Protein AF-A0A1B1RV85-F1 (afdb_monomer_lite)

pLDDT: mean 89.69, std 11.05, range [41.12, 98.12]

Structure (mmCIF, N/CA/C/O backbone):
data_AF-A0A1B1RV85-F1
#
_entry.id   AF-A0A1B1RV85-F1
#
loop_
_atom_site.group_PDB
_atom_site.id
_atom_site.type_symbol
_atom_site.label_atom_id
_atom_site.label_alt_id
_atom_site.label_comp_id
_atom_site.label_asym_id
_atom_site.label_entity_id
_atom_site.label_seq_id
_atom_site.pdbx_PDB_ins_code
_atom_site.Cartn_x
_atom_site.Cartn_y
_atom_site.Cartn_z
_atom_site.occupancy
_atom_site.B_iso_or_equiv
_atom_site.auth_seq_id
_atom_site.auth_comp_id
_atom_site.auth_asym_id
_atom_site.auth_atom_id
_atom_site.pdbx_PDB_model_num
ATOM 1 N N . SER A 1 1 ? -10.335 -8.556 27.662 1.00 74.06 1 SER A N 1
ATOM 2 C CA . SER A 1 1 ? -10.873 -7.192 27.602 1.00 74.06 1 SER A CA 1
ATOM 3 C C . SER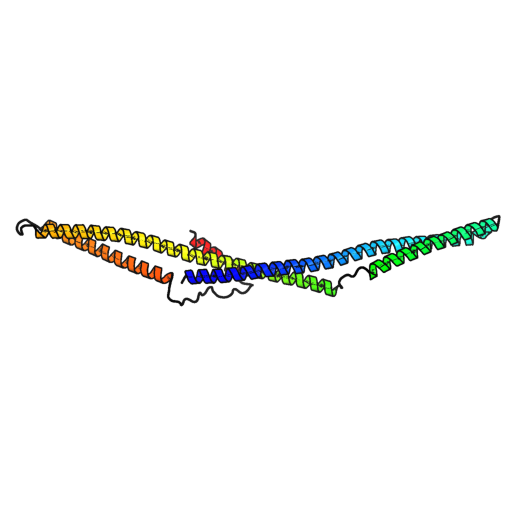 A 1 1 ? -11.110 -6.797 26.161 1.00 74.06 1 SER A C 1
ATOM 5 O O . SER A 1 1 ? -10.261 -7.095 25.323 1.00 74.06 1 SER A O 1
ATOM 7 N N . LEU A 1 2 ? -12.266 -6.187 25.874 1.00 80.31 2 LEU A N 1
ATOM 8 C CA . LEU A 1 2 ? -12.542 -5.567 24.570 1.00 80.31 2 LEU A CA 1
ATOM 9 C C . LEU A 1 2 ? -11.572 -4.413 24.292 1.00 80.31 2 LEU A C 1
ATOM 11 O O . LEU A 1 2 ? -11.093 -4.266 23.174 1.00 80.31 2 LEU A O 1
ATOM 15 N N . GLU A 1 3 ? -11.190 -3.675 25.327 1.00 79.75 3 GLU A N 1
ATOM 16 C CA . GLU A 1 3 ? -10.212 -2.594 25.239 1.00 79.75 3 GLU A CA 1
ATOM 17 C C . GLU A 1 3 ? -8.816 -3.118 24.884 1.00 79.75 3 GLU A C 1
ATOM 19 O O . GLU A 1 3 ? -8.155 -2.608 23.980 1.00 79.75 3 GLU A O 1
ATOM 24 N N . LYS A 1 4 ? -8.418 -4.251 25.477 1.00 84.19 4 LYS A N 1
ATOM 25 C CA . LYS A 1 4 ? -7.203 -4.966 25.060 1.00 84.19 4 LYS A CA 1
ATOM 26 C C . LYS A 1 4 ? -7.266 -5.417 23.595 1.00 84.19 4 LYS A C 1
ATOM 28 O O . LYS A 1 4 ? -6.277 -5.269 22.883 1.00 84.19 4 LYS A O 1
ATOM 33 N N . LYS A 1 5 ? -8.408 -5.936 23.125 1.00 83.94 5 LYS A N 1
ATOM 34 C CA . LYS A 1 5 ? -8.581 -6.311 21.708 1.00 83.94 5 LYS A CA 1
ATOM 35 C C . LYS A 1 5 ? -8.481 -5.101 20.781 1.00 83.94 5 LYS A C 1
ATOM 37 O O . LYS A 1 5 ? -7.898 -5.210 19.705 1.00 83.94 5 LYS A O 1
ATOM 42 N N . TYR A 1 6 ? -9.027 -3.959 21.190 1.00 87.12 6 TYR A N 1
ATOM 43 C CA . TYR A 1 6 ? -8.919 -2.712 20.441 1.00 87.12 6 TYR A CA 1
ATOM 44 C C . TYR A 1 6 ? -7.463 -2.239 20.333 1.00 87.12 6 TYR A C 1
ATOM 46 O O . TYR A 1 6 ? -7.002 -1.948 19.228 1.00 87.12 6 TYR A O 1
ATOM 54 N N . GLU A 1 7 ? -6.704 -2.248 21.432 1.00 89.56 7 GLU A N 1
ATOM 55 C CA . GLU A 1 7 ? -5.281 -1.881 21.405 1.00 89.56 7 GLU A CA 1
ATOM 56 C C . GLU A 1 7 ? -4.430 -2.879 20.597 1.00 89.56 7 GLU A C 1
ATOM 58 O O . GLU A 1 7 ? -3.567 -2.472 19.818 1.00 89.56 7 GLU A O 1
ATOM 63 N N . GLU A 1 8 ? -4.708 -4.184 20.682 1.00 88.50 8 GLU A N 1
ATOM 64 C CA . GLU A 1 8 ? -4.063 -5.195 19.830 1.00 88.50 8 GLU A CA 1
ATOM 65 C C . GLU A 1 8 ? -4.383 -4.989 18.341 1.00 88.50 8 GLU A C 1
ATOM 67 O O . GLU A 1 8 ? -3.490 -5.080 17.491 1.00 88.50 8 GLU A O 1
ATOM 72 N N . ALA A 1 9 ? -5.640 -4.682 18.003 1.00 89.69 9 ALA A N 1
ATOM 73 C CA . ALA A 1 9 ? -6.043 -4.371 16.635 1.00 89.69 9 ALA A CA 1
ATOM 74 C C . ALA A 1 9 ? -5.331 -3.113 16.119 1.00 89.69 9 ALA A C 1
ATOM 76 O O . ALA A 1 9 ? -4.871 -3.088 14.977 1.00 89.69 9 ALA A O 1
ATOM 77 N N . LYS A 1 10 ? -5.193 -2.088 16.965 1.00 92.50 10 LYS A N 1
ATOM 78 C CA . LYS A 1 10 ? -4.515 -0.829 16.638 1.00 92.50 10 LYS A CA 1
ATOM 79 C C . LYS A 1 10 ? -3.023 -1.034 16.390 1.00 92.50 10 LYS A C 1
ATOM 81 O O . LYS A 1 10 ? -2.507 -0.548 15.388 1.00 92.50 10 LYS A O 1
ATOM 86 N N . ALA A 1 11 ? -2.357 -1.843 17.214 1.00 92.75 11 ALA A N 1
ATOM 87 C CA . ALA A 1 11 ? -0.965 -2.224 16.988 1.00 92.75 11 ALA A CA 1
ATOM 88 C C . ALA A 1 11 ? -0.778 -2.968 15.650 1.00 92.75 11 ALA A C 1
ATOM 90 O O . ALA A 1 11 ? 0.152 -2.671 14.896 1.00 92.75 11 ALA A O 1
ATOM 91 N N . LYS A 1 12 ? -1.686 -3.898 15.315 1.00 90.81 12 LYS A N 1
ATOM 92 C CA . LYS A 1 12 ? -1.689 -4.598 14.015 1.00 90.81 12 LYS A CA 1
ATOM 93 C C . LYS A 1 12 ? -1.940 -3.646 12.843 1.00 90.81 12 LYS A C 1
ATOM 95 O O . LYS A 1 12 ? -1.304 -3.790 11.802 1.00 90.81 12 LYS A O 1
ATOM 100 N N . TYR A 1 13 ? -2.825 -2.666 13.008 1.00 94.12 13 TYR A N 1
ATOM 101 C CA . TYR A 1 13 ? -3.067 -1.619 12.015 1.00 94.12 13 TYR A CA 1
ATOM 102 C C . TYR A 1 13 ? -1.826 -0.758 11.770 1.00 94.12 13 TYR A C 1
ATOM 104 O O . TYR A 1 13 ? -1.454 -0.555 10.615 1.00 94.12 13 TYR A O 1
ATOM 112 N N . ASP A 1 14 ? -1.153 -0.300 12.826 1.00 94.75 14 ASP A N 1
ATOM 113 C CA . ASP A 1 14 ? 0.050 0.526 12.691 1.00 94.75 14 ASP A CA 1
ATOM 114 C C . ASP A 1 14 ? 1.182 -0.237 11.987 1.00 94.75 14 ASP A C 1
ATOM 116 O O . ASP A 1 14 ? 1.866 0.319 11.121 1.00 94.75 14 ASP A O 1
ATOM 120 N N . ALA A 1 15 ? 1.338 -1.530 12.294 1.00 94.50 15 ALA A N 1
ATOM 121 C CA . ALA A 1 15 ? 2.270 -2.410 11.593 1.00 94.50 15 ALA A CA 1
ATOM 122 C C . ALA A 1 15 ? 1.904 -2.565 10.105 1.00 94.50 15 ALA A C 1
ATOM 124 O O . ALA A 1 15 ? 2.725 -2.272 9.237 1.00 94.50 15 ALA A O 1
ATOM 125 N N . ALA A 1 16 ? 0.654 -2.929 9.798 1.00 94.31 16 ALA A N 1
ATOM 126 C CA . ALA A 1 16 ? 0.196 -3.123 8.421 1.00 94.31 16 ALA A CA 1
ATOM 127 C C . ALA A 1 16 ? 0.281 -1.835 7.582 1.00 94.31 16 ALA A C 1
ATOM 129 O O . ALA A 1 16 ? 0.590 -1.879 6.391 1.00 94.31 16 ALA A O 1
ATOM 130 N N . LYS A 1 17 ? 0.046 -0.674 8.204 1.00 96.56 17 LYS A N 1
ATOM 131 C CA . LYS A 1 17 ? 0.206 0.635 7.566 1.00 96.56 17 LYS A CA 1
ATOM 132 C C . LYS A 1 17 ? 1.653 0.883 7.159 1.00 96.56 17 LYS A C 1
ATOM 134 O O . LYS A 1 17 ? 1.909 1.287 6.026 1.00 96.56 17 LYS A O 1
ATOM 139 N N . LYS A 1 18 ? 2.593 0.618 8.068 1.00 96.62 18 LYS A N 1
ATOM 140 C CA . LYS A 1 18 ? 4.026 0.765 7.800 1.00 96.62 18 LYS A CA 1
ATOM 141 C C . LYS A 1 18 ? 4.480 -0.162 6.669 1.00 96.62 18 LYS A C 1
ATOM 143 O O . LYS A 1 18 ? 5.192 0.292 5.775 1.00 96.62 18 LYS A O 1
ATOM 148 N N . ASP A 1 19 ? 4.031 -1.415 6.682 1.00 95.69 19 ASP A N 1
ATOM 149 C CA . ASP A 1 19 ? 4.352 -2.392 5.637 1.00 95.69 19 ASP A CA 1
ATOM 150 C C . ASP A 1 19 ? 3.808 -1.960 4.270 1.00 95.69 19 ASP A C 1
ATOM 152 O O . ASP A 1 19 ? 4.509 -2.051 3.260 1.00 95.69 19 ASP A O 1
ATOM 156 N N . TYR A 1 20 ? 2.581 -1.431 4.227 1.00 97.62 20 TYR A N 1
ATOM 157 C CA . TYR A 1 20 ? 1.997 -0.893 2.999 1.00 97.62 20 TYR A CA 1
ATOM 158 C C . TYR A 1 20 ? 2.765 0.324 2.470 1.00 97.62 20 TYR A C 1
ATOM 160 O O . TYR A 1 20 ? 3.075 0.372 1.277 1.00 97.62 20 TYR A O 1
ATOM 168 N N . ASP A 1 21 ? 3.125 1.276 3.333 1.00 97.50 21 ASP A N 1
ATOM 169 C CA . ASP A 1 21 ? 3.906 2.451 2.934 1.00 97.50 21 ASP A CA 1
ATOM 170 C C . ASP A 1 21 ? 5.290 2.054 2.383 1.00 97.50 21 ASP A C 1
ATOM 172 O O . ASP A 1 21 ? 5.749 2.604 1.374 1.00 97.50 21 ASP A O 1
ATOM 176 N N . GLU A 1 22 ? 5.947 1.064 2.996 1.00 97.81 22 GLU A N 1
ATOM 177 C CA . GLU A 1 22 ? 7.229 0.539 2.521 1.00 97.81 22 GLU A CA 1
ATOM 178 C C . GLU A 1 22 ? 7.092 -0.201 1.181 1.00 97.81 22 GLU A C 1
ATOM 180 O O . GLU A 1 22 ? 7.868 0.057 0.254 1.00 97.81 22 GLU A O 1
ATOM 185 N N . ALA A 1 23 ? 6.093 -1.078 1.041 1.00 97.75 23 ALA A N 1
ATOM 186 C CA . ALA A 1 23 ? 5.839 -1.817 -0.195 1.00 97.75 23 ALA A CA 1
ATOM 187 C C . ALA A 1 23 ? 5.503 -0.873 -1.359 1.00 97.75 23 ALA A C 1
ATOM 189 O O . ALA A 1 23 ? 6.051 -1.006 -2.454 1.00 97.75 23 ALA A O 1
ATOM 190 N N . LYS A 1 24 ? 4.685 0.153 -1.103 1.00 97.44 24 LYS A N 1
ATOM 191 C CA . LYS A 1 24 ? 4.356 1.203 -2.073 1.00 97.44 24 LYS A CA 1
ATOM 192 C C . LYS A 1 24 ? 5.595 1.963 -2.543 1.00 97.44 24 LYS A C 1
ATOM 194 O O . LYS A 1 24 ? 5.743 2.236 -3.736 1.00 97.44 24 LYS A O 1
ATOM 199 N N . LYS A 1 25 ? 6.510 2.292 -1.627 1.00 97.62 25 LYS A N 1
ATOM 200 C CA . LYS A 1 25 ? 7.781 2.938 -1.980 1.00 97.62 25 LYS A CA 1
ATOM 201 C C . LYS A 1 25 ? 8.646 2.026 -2.857 1.00 97.62 25 LYS A C 1
ATOM 203 O O . LYS A 1 25 ? 9.124 2.480 -3.896 1.00 97.62 25 LYS A O 1
ATOM 208 N N . LYS A 1 26 ? 8.802 0.750 -2.486 1.00 97.12 26 LYS A N 1
ATOM 209 C CA . LYS A 1 26 ? 9.565 -0.239 -3.270 1.00 97.12 26 LYS A CA 1
ATOM 210 C C . LYS A 1 26 ? 8.988 -0.429 -4.673 1.00 97.12 26 LYS A C 1
ATOM 212 O O . LYS A 1 26 ? 9.744 -0.427 -5.643 1.00 97.12 26 LYS A O 1
ATOM 217 N N . ALA A 1 27 ? 7.664 -0.524 -4.796 1.00 97.62 27 ALA A N 1
ATOM 218 C CA . ALA A 1 27 ? 6.982 -0.639 -6.083 1.00 97.62 27 ALA A CA 1
ATOM 219 C C . ALA A 1 27 ? 7.244 0.578 -6.981 1.00 97.62 27 ALA A C 1
ATOM 221 O O . ALA A 1 27 ? 7.594 0.420 -8.152 1.00 97.62 27 ALA A O 1
ATOM 222 N N . ALA A 1 28 ? 7.153 1.792 -6.428 1.00 97.38 28 ALA A N 1
ATOM 223 C CA . ALA A 1 28 ? 7.437 3.020 -7.166 1.00 97.38 28 ALA A CA 1
ATOM 224 C C . ALA A 1 28 ? 8.903 3.103 -7.630 1.00 97.38 28 ALA A C 1
ATOM 226 O O . ALA A 1 28 ? 9.170 3.478 -8.773 1.00 97.38 28 ALA A O 1
ATOM 227 N N . GLU A 1 29 ? 9.857 2.735 -6.772 1.00 97.44 29 GLU A N 1
ATOM 228 C CA . GLU A 1 29 ? 11.286 2.731 -7.106 1.00 97.44 29 GLU A CA 1
ATOM 229 C C . GLU A 1 29 ? 11.627 1.689 -8.181 1.00 97.44 29 GLU A C 1
ATOM 231 O O . GLU A 1 29 ? 12.330 2.005 -9.145 1.00 97.44 29 GLU A O 1
ATOM 236 N N . ALA A 1 30 ? 11.089 0.471 -8.065 1.00 96.31 30 ALA A N 1
ATOM 237 C CA . ALA A 1 30 ? 11.294 -0.592 -9.046 1.00 96.31 30 ALA A CA 1
ATOM 238 C C . ALA A 1 30 ? 10.690 -0.231 -10.413 1.00 96.31 30 ALA A C 1
ATOM 240 O O . ALA A 1 30 ? 11.354 -0.382 -11.443 1.00 96.31 30 ALA A O 1
ATOM 241 N N . GLN A 1 31 ? 9.470 0.316 -10.422 1.00 96.44 31 GLN A N 1
ATOM 242 C CA . GLN A 1 31 ? 8.806 0.778 -11.641 1.00 96.44 31 GLN A CA 1
ATOM 243 C C . GLN A 1 31 ? 9.591 1.909 -12.313 1.00 96.44 31 GLN A C 1
ATOM 245 O O . GLN A 1 31 ? 9.839 1.856 -13.517 1.00 96.44 31 GLN A O 1
ATOM 250 N N . LYS A 1 32 ? 10.048 2.899 -11.535 1.00 96.38 32 LYS A N 1
ATOM 251 C CA . LYS A 1 32 ? 10.864 4.003 -12.051 1.00 96.38 32 LYS A CA 1
ATOM 252 C C . LYS A 1 32 ? 12.153 3.496 -12.699 1.00 96.38 32 LYS A C 1
ATOM 254 O O . LYS A 1 32 ? 12.506 3.956 -13.782 1.00 96.38 32 LYS A O 1
ATOM 259 N N . LYS A 1 33 ? 12.838 2.530 -12.075 1.00 93.56 33 LYS A N 1
ATOM 260 C CA . LYS A 1 33 ? 14.055 1.934 -12.646 1.00 93.56 33 LYS A CA 1
ATOM 261 C C . LYS A 1 33 ? 13.773 1.256 -13.989 1.00 93.56 33 LYS A C 1
ATOM 263 O O . LYS A 1 33 ? 14.515 1.475 -14.941 1.00 93.56 33 LYS A O 1
ATOM 268 N N . TYR A 1 34 ? 12.701 0.467 -14.075 1.00 94.50 34 TYR A N 1
ATOM 269 C CA . TYR A 1 34 ? 12.299 -0.184 -15.323 1.00 94.50 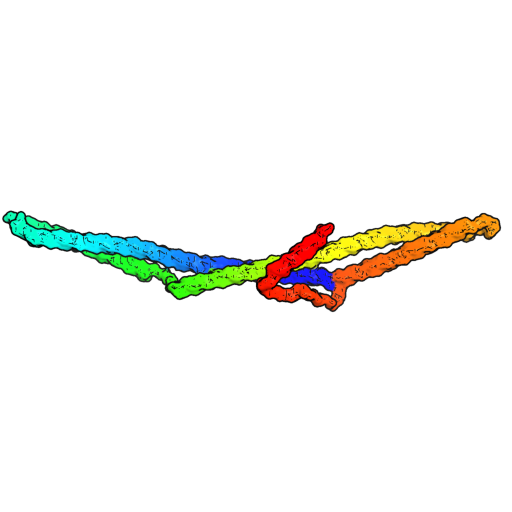34 TYR A CA 1
ATOM 270 C C . TYR A 1 34 ? 11.978 0.835 -16.433 1.00 94.50 34 TYR A C 1
ATOM 272 O O . TYR A 1 34 ? 12.455 0.690 -17.558 1.00 94.50 34 TYR A O 1
ATOM 280 N N . GLU A 1 35 ? 11.240 1.903 -16.119 1.00 94.75 35 GLU A N 1
ATOM 281 C CA . GLU A 1 35 ? 10.905 2.966 -17.079 1.00 94.75 35 GLU A CA 1
ATOM 282 C C . GLU A 1 35 ? 12.139 3.739 -17.564 1.00 94.75 35 GLU A C 1
ATOM 284 O O . GLU A 1 35 ? 12.252 4.056 -18.751 1.00 94.75 35 GLU A O 1
ATOM 289 N N . GLU A 1 36 ? 13.091 4.029 -16.674 1.00 93.50 36 GLU A N 1
ATOM 290 C CA . GLU A 1 36 ? 14.362 4.665 -17.037 1.00 93.50 36 GLU A CA 1
ATOM 291 C C . GLU A 1 36 ? 15.202 3.777 -17.967 1.00 93.50 36 GLU A C 1
ATOM 293 O O . GLU A 1 36 ? 15.744 4.262 -18.967 1.00 93.50 36 GLU A O 1
ATOM 298 N N . ASP A 1 37 ? 15.282 2.481 -17.663 1.00 91.75 37 ASP A N 1
ATOM 299 C CA . ASP A 1 37 ? 15.997 1.474 -18.450 1.00 91.75 37 ASP A CA 1
ATOM 300 C C . ASP A 1 37 ? 15.356 1.297 -19.847 1.00 91.75 37 ASP A C 1
ATOM 302 O O . ASP A 1 37 ? 16.056 1.277 -20.871 1.00 91.75 37 ASP A O 1
ATOM 306 N N . GLN A 1 38 ? 14.020 1.292 -19.924 1.00 92.38 38 GLN A N 1
ATOM 307 C CA . GLN A 1 38 ? 13.275 1.283 -21.186 1.00 92.38 38 GLN A CA 1
ATOM 308 C C . GLN A 1 38 ? 13.521 2.562 -22.002 1.00 92.38 38 GLN A C 1
ATOM 310 O O . GLN A 1 38 ? 13.853 2.490 -23.188 1.00 92.38 38 GLN A O 1
ATOM 315 N N . LYS A 1 39 ? 13.424 3.739 -21.375 1.00 93.00 39 LYS A N 1
ATOM 316 C CA . LYS A 1 39 ? 13.591 5.032 -22.055 1.00 93.00 39 LYS A CA 1
ATOM 317 C C . LYS A 1 39 ? 14.982 5.190 -22.673 1.00 93.00 39 LYS A C 1
ATOM 319 O O . LYS A 1 39 ? 15.094 5.668 -23.802 1.00 93.00 39 LYS A O 1
ATOM 324 N N . LYS A 1 40 ? 16.041 4.761 -21.976 1.00 89.50 40 LYS A N 1
ATOM 325 C CA . LYS A 1 40 ? 17.412 4.750 -22.528 1.00 89.50 40 LYS A CA 1
ATOM 326 C C . LYS A 1 40 ? 17.508 3.872 -23.776 1.00 89.50 40 LYS A C 1
ATOM 328 O O . LYS A 1 40 ? 18.139 4.264 -24.759 1.00 89.50 40 LYS A O 1
ATOM 333 N N . THR A 1 41 ? 16.858 2.710 -23.742 1.00 89.81 41 THR A N 1
ATOM 334 C CA . THR A 1 41 ? 16.820 1.761 -24.862 1.00 89.81 41 THR A CA 1
ATOM 335 C C . THR A 1 41 ? 16.112 2.360 -26.079 1.00 89.81 41 THR A C 1
ATOM 337 O O . THR A 1 41 ? 16.643 2.319 -27.191 1.00 89.81 41 THR A O 1
ATOM 340 N N . GLU A 1 42 ? 14.955 2.993 -25.872 1.00 91.94 42 GLU A N 1
ATOM 341 C CA . GLU A 1 42 ? 14.191 3.668 -26.928 1.00 91.94 42 GLU A CA 1
ATOM 342 C C . GLU A 1 42 ? 14.949 4.862 -27.527 1.00 91.94 42 GLU A C 1
ATOM 344 O O . GLU A 1 42 ? 14.992 5.030 -28.750 1.00 91.94 42 GLU A O 1
ATOM 349 N N . GLU A 1 43 ? 15.598 5.676 -26.689 1.00 92.56 43 GLU A N 1
ATOM 350 C CA . GLU A 1 43 ? 16.378 6.829 -27.141 1.00 92.56 43 GLU A CA 1
ATOM 351 C C . GLU A 1 43 ? 17.587 6.404 -27.987 1.00 92.56 43 GLU A C 1
ATOM 353 O O . GLU A 1 43 ? 17.832 6.992 -29.048 1.00 92.56 43 GLU A O 1
ATOM 358 N N . LYS A 1 44 ? 18.310 5.354 -27.566 1.00 92.81 44 LYS A N 1
ATOM 359 C CA . LYS A 1 44 ? 19.410 4.780 -28.354 1.00 92.81 44 LYS A CA 1
ATOM 360 C C . LYS A 1 44 ? 18.909 4.285 -29.705 1.00 92.81 44 LYS A C 1
ATOM 362 O O . LYS A 1 44 ? 19.474 4.657 -30.731 1.00 92.81 44 LYS A O 1
ATOM 367 N N . ALA A 1 45 ? 17.829 3.504 -29.720 1.00 91.75 45 ALA A N 1
ATOM 368 C CA . ALA A 1 45 ? 17.261 2.960 -30.951 1.00 91.75 45 ALA A CA 1
ATOM 369 C C . ALA A 1 45 ? 16.837 4.067 -31.933 1.00 91.75 45 ALA A C 1
ATOM 371 O O . ALA A 1 45 ? 17.088 3.960 -33.136 1.00 91.75 45 ALA A O 1
ATOM 372 N N . LYS A 1 46 ? 16.246 5.161 -31.433 1.00 94.69 46 LYS A N 1
ATOM 373 C CA . LYS A 1 46 ? 15.882 6.319 -32.260 1.00 94.69 46 LYS A CA 1
ATOM 374 C C . LYS A 1 46 ? 17.114 6.998 -32.868 1.00 94.69 46 LYS A C 1
ATOM 376 O O . LYS A 1 46 ? 17.140 7.218 -34.078 1.00 94.69 46 LYS A O 1
ATOM 381 N N . LYS A 1 47 ? 18.139 7.280 -32.055 1.00 94.44 47 LYS A N 1
ATOM 382 C CA . LYS A 1 47 ? 19.399 7.895 -32.513 1.00 94.44 47 LYS A CA 1
ATOM 383 C C . LYS A 1 47 ? 20.134 7.012 -33.524 1.00 94.44 47 LYS A C 1
ATOM 385 O O . LYS A 1 47 ? 20.615 7.517 -34.534 1.00 94.44 47 LYS A O 1
ATOM 390 N N . GLU A 1 48 ? 20.181 5.699 -33.294 1.00 94.19 48 GLU A N 1
ATOM 391 C CA . GLU A 1 48 ? 20.770 4.751 -34.246 1.00 94.19 48 GLU A CA 1
ATOM 392 C C . GLU A 1 48 ? 20.006 4.722 -35.567 1.00 94.19 48 GLU A C 1
ATOM 394 O O . GLU A 1 48 ? 20.630 4.729 -36.622 1.00 94.19 48 GLU A O 1
ATOM 399 N N . LYS A 1 49 ? 18.670 4.740 -35.535 1.00 94.94 49 LYS A N 1
ATOM 400 C CA . LYS A 1 49 ? 17.851 4.767 -36.752 1.00 94.94 49 LYS A CA 1
ATOM 401 C C . LYS A 1 49 ? 18.084 6.035 -37.578 1.00 94.94 49 LYS A C 1
ATOM 403 O O . LYS A 1 49 ? 18.181 5.956 -38.800 1.00 94.94 49 LYS A O 1
ATOM 408 N N . GLU A 1 50 ? 18.171 7.192 -36.924 1.00 95.56 50 GLU A N 1
ATOM 409 C CA . GLU A 1 50 ? 18.457 8.470 -37.589 1.00 95.56 50 GLU A CA 1
ATOM 410 C C . GLU A 1 50 ? 19.866 8.482 -38.202 1.00 95.56 50 GLU A C 1
ATOM 412 O O . GLU A 1 50 ? 20.020 8.826 -39.374 1.00 95.56 50 GLU A O 1
ATOM 417 N N . ALA A 1 51 ? 20.881 8.031 -37.461 1.00 95.69 51 ALA A N 1
ATOM 418 C CA . ALA A 1 51 ? 22.255 7.974 -37.956 1.00 95.69 51 ALA A CA 1
ATOM 419 C C . ALA A 1 51 ? 22.470 6.896 -39.036 1.00 95.69 51 ALA A C 1
ATOM 421 O O . ALA A 1 51 ? 23.227 7.123 -39.976 1.00 95.69 51 ALA A O 1
ATOM 422 N N . ALA A 1 52 ? 21.779 5.753 -38.959 1.00 96.56 52 ALA A N 1
ATOM 423 C CA . ALA A 1 52 ? 21.797 4.738 -40.014 1.00 96.56 52 ALA A CA 1
ATOM 424 C C . ALA A 1 52 ? 21.253 5.300 -41.334 1.00 96.56 52 ALA A C 1
ATOM 426 O O . ALA A 1 52 ? 21.852 5.087 -42.384 1.00 96.56 52 ALA A O 1
ATOM 427 N N . LYS A 1 53 ? 20.184 6.104 -41.274 1.00 97.19 53 LYS A N 1
ATOM 428 C CA . LYS A 1 53 ? 19.653 6.792 -42.454 1.00 97.19 53 LYS A CA 1
ATOM 429 C C . LYS A 1 53 ? 20.670 7.771 -43.062 1.00 97.19 53 LYS A C 1
ATOM 431 O O . LYS A 1 53 ? 20.805 7.810 -44.278 1.00 97.19 53 LYS A O 1
ATOM 436 N N . GLU A 1 54 ? 21.413 8.520 -42.240 1.00 96.88 54 GLU A N 1
ATOM 437 C CA . GLU A 1 54 ? 22.490 9.410 -42.721 1.00 96.88 54 GLU A CA 1
ATOM 438 C C . GLU A 1 54 ? 23.604 8.619 -43.434 1.00 96.88 54 GLU A C 1
ATOM 440 O O . GLU A 1 54 ? 24.110 9.056 -44.469 1.00 96.88 54 GLU A O 1
ATOM 445 N N . VAL A 1 55 ? 23.955 7.432 -42.920 1.00 97.81 55 VAL A N 1
ATOM 446 C CA . VAL A 1 55 ? 24.917 6.520 -43.564 1.00 97.81 55 VAL A CA 1
ATOM 447 C C . VAL A 1 55 ? 24.385 6.004 -44.902 1.00 97.81 55 VAL A C 1
ATOM 449 O O . VAL A 1 55 ? 25.125 6.020 -45.888 1.00 97.81 55 VAL A O 1
ATOM 452 N N . ASP A 1 56 ? 23.122 5.581 -44.959 1.00 97.81 56 ASP A N 1
ATOM 453 C CA . ASP A 1 56 ? 22.491 5.079 -46.184 1.00 97.81 56 ASP A CA 1
ATOM 454 C C . ASP A 1 56 ? 22.417 6.168 -47.267 1.00 97.81 56 ASP A C 1
ATOM 456 O O . ASP A 1 56 ? 22.806 5.933 -48.416 1.00 97.81 56 ASP A O 1
ATOM 460 N N . ASP A 1 57 ? 21.997 7.382 -46.896 1.00 97.75 57 ASP A N 1
ATOM 461 C CA . ASP A 1 57 ? 21.912 8.531 -47.803 1.00 97.75 57 ASP A CA 1
ATOM 462 C C . ASP A 1 57 ? 23.304 8.928 -48.341 1.00 97.75 57 ASP A C 1
ATOM 464 O O . ASP A 1 57 ? 23.467 9.152 -49.547 1.00 97.75 57 ASP A O 1
ATOM 468 N N . ALA A 1 58 ? 24.333 8.955 -47.482 1.00 97.69 58 ALA A N 1
ATOM 469 C CA . ALA A 1 58 ? 25.712 9.241 -47.888 1.00 97.69 58 ALA A CA 1
ATOM 470 C C . ALA A 1 58 ? 26.304 8.129 -48.775 1.00 97.69 58 ALA A C 1
ATOM 472 O O . ALA A 1 58 ? 26.989 8.410 -49.760 1.00 97.69 58 ALA A O 1
ATOM 473 N N . SER A 1 59 ? 25.999 6.864 -48.477 1.00 97.94 59 SER A N 1
ATOM 474 C CA . SER A 1 59 ? 26.415 5.713 -49.288 1.00 97.94 59 SER A CA 1
ATOM 475 C C . SER A 1 59 ? 25.813 5.781 -50.693 1.00 97.94 59 SER A C 1
ATOM 477 O O . SER A 1 59 ? 26.517 5.617 -51.696 1.00 97.94 59 SER A O 1
ATOM 479 N N . LEU A 1 60 ? 24.526 6.129 -50.791 1.00 97.88 60 LEU A N 1
ATOM 480 C CA . LEU A 1 60 ? 23.854 6.342 -52.069 1.00 97.88 60 LEU A CA 1
ATOM 481 C C . LEU A 1 60 ? 24.475 7.508 -52.860 1.00 97.88 60 LEU A C 1
ATOM 483 O O . LEU A 1 60 ? 24.591 7.425 -54.086 1.00 97.88 60 LEU A O 1
ATOM 487 N N . ALA A 1 61 ? 24.886 8.588 -52.191 1.00 97.56 61 ALA A N 1
ATOM 488 C CA . ALA A 1 61 ? 25.556 9.720 -52.833 1.00 97.56 61 ALA A CA 1
ATOM 489 C C . ALA A 1 61 ? 26.925 9.332 -53.421 1.00 97.56 61 ALA A C 1
ATOM 491 O O . ALA A 1 61 ? 27.208 9.665 -54.576 1.00 97.56 61 ALA A O 1
ATOM 492 N N . VAL A 1 62 ? 27.723 8.546 -52.688 1.00 97.88 62 VAL A N 1
ATOM 493 C CA . VAL A 1 62 ? 28.995 7.979 -53.178 1.00 97.88 62 VAL A CA 1
ATOM 494 C C . VAL A 1 62 ? 28.769 7.095 -54.405 1.00 97.88 62 VAL A C 1
ATOM 496 O O . VAL A 1 62 ? 29.454 7.247 -55.419 1.00 97.88 62 VAL A O 1
ATOM 499 N N . GLN A 1 63 ? 27.769 6.208 -54.366 1.00 97.38 63 GLN A N 1
ATOM 500 C CA . GLN A 1 63 ? 27.428 5.355 -55.510 1.00 97.38 63 GLN A CA 1
ATOM 501 C C . GLN A 1 63 ? 27.041 6.182 -56.742 1.00 97.38 63 GLN A C 1
ATOM 503 O O . GLN A 1 63 ? 27.522 5.912 -57.845 1.00 97.38 63 GLN A O 1
ATOM 508 N N . LYS A 1 64 ? 26.217 7.223 -56.567 1.00 97.50 64 LYS A N 1
ATOM 509 C CA . LYS A 1 64 ? 25.840 8.142 -57.653 1.00 97.50 64 LYS A CA 1
ATOM 510 C C . LYS A 1 64 ? 27.055 8.872 -58.230 1.00 97.50 64 LYS A C 1
ATOM 512 O O . LYS A 1 64 ? 27.173 8.942 -59.452 1.00 97.50 64 LYS A O 1
ATOM 517 N N . ALA A 1 65 ? 27.973 9.349 -57.387 1.00 96.94 65 ALA A N 1
ATOM 518 C CA . ALA A 1 65 ? 29.210 9.993 -57.833 1.00 96.94 65 ALA A CA 1
ATOM 519 C C . ALA A 1 65 ? 30.096 9.033 -58.651 1.00 96.94 65 ALA A C 1
ATOM 521 O O . ALA A 1 65 ? 30.585 9.403 -59.718 1.00 96.94 65 ALA A O 1
ATOM 522 N N . HIS A 1 66 ? 30.220 7.768 -58.233 1.00 96.75 66 HIS A N 1
ATOM 523 C CA . HIS A 1 66 ? 30.922 6.746 -59.018 1.00 96.75 66 HIS A CA 1
ATOM 524 C C . HIS A 1 66 ? 30.246 6.435 -60.359 1.00 96.75 66 HIS A C 1
ATOM 526 O O . HIS A 1 66 ? 30.934 6.210 -61.357 1.00 96.75 66 HIS A O 1
ATOM 532 N N . VAL A 1 67 ? 28.911 6.425 -60.415 1.00 97.06 67 VAL A N 1
ATOM 533 C CA . VAL A 1 67 ? 28.173 6.254 -61.677 1.00 97.06 67 VAL A CA 1
ATOM 534 C C . VAL A 1 67 ? 28.413 7.440 -62.617 1.00 97.06 67 VAL A C 1
ATOM 536 O O . VAL A 1 67 ? 28.628 7.232 -63.810 1.00 97.06 67 VAL A O 1
ATOM 539 N N . GLU A 1 68 ? 28.405 8.674 -62.108 1.00 94.81 68 GLU A N 1
ATOM 540 C CA . GLU A 1 68 ? 28.732 9.872 -62.895 1.00 94.81 68 GLU A CA 1
ATOM 541 C C . GLU A 1 68 ? 30.168 9.832 -63.424 1.00 94.81 68 GLU A C 1
ATOM 543 O O . GLU A 1 68 ? 30.383 10.065 -64.614 1.00 94.81 68 GLU A O 1
ATOM 548 N N . TYR A 1 69 ? 31.133 9.453 -62.585 1.00 96.25 69 TYR A N 1
ATOM 549 C CA . TYR A 1 69 ? 32.524 9.271 -62.994 1.00 96.25 69 TYR A CA 1
ATOM 550 C C . TYR A 1 69 ? 32.664 8.274 -64.149 1.00 96.25 69 TYR A C 1
ATOM 552 O O . TYR A 1 69 ? 33.290 8.589 -65.161 1.00 96.25 69 TYR A O 1
ATOM 560 N N . ARG A 1 70 ? 32.017 7.100 -64.056 1.00 95.50 70 ARG A N 1
ATOM 561 C CA . ARG A 1 70 ? 32.021 6.106 -65.147 1.00 95.50 70 ARG A CA 1
ATOM 562 C C . ARG A 1 70 ? 31.427 6.667 -66.437 1.00 95.50 70 ARG A C 1
ATOM 564 O O . ARG A 1 70 ? 32.013 6.491 -67.496 1.00 95.50 70 ARG A O 1
ATOM 571 N N . LYS A 1 71 ? 30.327 7.424 -66.363 1.00 94.12 71 LYS A N 1
ATOM 572 C CA . LYS A 1 71 ? 29.752 8.090 -67.547 1.00 94.12 71 LYS A CA 1
ATOM 573 C C . LYS A 1 71 ? 30.733 9.075 -68.191 1.00 94.12 71 LYS A C 1
ATOM 575 O O . LYS A 1 71 ? 30.803 9.159 -69.418 1.00 94.12 71 LYS A O 1
ATOM 580 N N . VAL A 1 72 ? 31.492 9.832 -67.395 1.00 92.81 72 VAL A N 1
ATOM 581 C CA . VAL A 1 72 ? 32.539 10.733 -67.911 1.00 92.81 72 VAL A CA 1
ATOM 582 C C . VAL A 1 72 ? 33.684 9.934 -68.544 1.00 92.81 72 VAL A C 1
ATOM 584 O O . VAL A 1 72 ? 34.163 10.304 -69.616 1.00 92.81 72 VAL A O 1
ATOM 587 N N . LEU A 1 73 ? 34.081 8.817 -67.933 1.00 91.69 73 LEU A N 1
ATOM 588 C CA . LEU A 1 73 ? 35.102 7.910 -68.462 1.00 91.69 73 LEU A CA 1
ATOM 589 C C . LEU A 1 73 ? 34.699 7.342 -69.836 1.00 91.69 73 LEU A C 1
ATOM 591 O O . LEU A 1 73 ? 35.456 7.465 -70.801 1.00 91.69 73 LEU A O 1
ATOM 595 N N . ASP A 1 74 ? 33.481 6.809 -69.943 1.00 92.44 74 ASP A N 1
ATOM 596 C CA . ASP A 1 74 ? 32.955 6.162 -71.153 1.00 92.44 74 ASP A CA 1
ATOM 597 C C . ASP A 1 74 ? 32.677 7.162 -72.289 1.00 92.44 74 ASP A C 1
ATOM 599 O O . ASP A 1 74 ? 32.741 6.825 -73.471 1.00 92.44 74 ASP A O 1
ATOM 603 N N . SER A 1 75 ? 32.420 8.431 -71.955 1.00 89.56 75 SER A N 1
ATOM 604 C CA . SER A 1 75 ? 32.143 9.492 -72.933 1.00 89.56 75 SER A CA 1
ATOM 605 C C . SER A 1 75 ? 33.395 10.145 -73.526 1.00 89.56 75 SER A C 1
ATOM 607 O O . SER A 1 75 ? 33.268 11.168 -74.195 1.00 89.56 75 SER A O 1
ATOM 609 N N . ARG A 1 76 ? 34.595 9.559 -73.372 1.00 86.75 76 ARG A N 1
ATOM 610 C CA . ARG A 1 76 ? 35.866 10.112 -73.894 1.00 86.75 76 ARG A CA 1
ATOM 611 C C . ARG A 1 76 ? 35.780 10.578 -75.351 1.00 86.75 76 ARG A C 1
ATOM 613 O O . ARG A 1 76 ? 36.209 11.681 -75.672 1.00 86.75 76 ARG A O 1
ATOM 620 N N . ASN A 1 77 ? 35.170 9.769 -76.217 1.00 85.50 77 ASN A N 1
ATOM 621 C CA . ASN A 1 77 ? 35.039 10.063 -77.650 1.00 85.50 77 ASN A CA 1
ATOM 622 C C . ASN A 1 77 ? 34.053 11.209 -77.961 1.00 85.50 77 ASN A C 1
ATOM 624 O O . ASN A 1 77 ? 34.002 11.678 -79.092 1.00 85.50 77 ASN A O 1
ATOM 628 N N . SER A 1 78 ? 33.279 11.666 -76.972 1.00 84.94 78 SER A N 1
ATOM 629 C CA . SER A 1 78 ? 32.334 12.787 -77.097 1.00 84.94 78 SER A CA 1
ATOM 630 C C . SER A 1 78 ? 32.997 14.155 -76.882 1.00 84.94 78 SER A C 1
ATOM 632 O O . SER A 1 78 ? 32.353 15.185 -77.076 1.00 84.94 78 SER A O 1
ATOM 634 N N . TYR A 1 79 ? 34.271 14.193 -76.476 1.00 84.75 79 TYR A N 1
ATOM 635 C CA . TYR A 1 79 ? 35.016 15.428 -76.232 1.00 84.75 79 TYR A CA 1
ATOM 636 C C . TYR A 1 79 ? 35.930 15.757 -77.409 1.00 84.75 79 TYR A C 1
ATOM 638 O O . TYR A 1 79 ? 36.763 14.952 -77.814 1.00 84.75 79 TYR A O 1
ATOM 646 N N . ARG A 1 80 ? 35.810 16.983 -77.931 1.00 82.62 80 ARG A N 1
ATOM 647 C CA . ARG A 1 80 ? 36.647 17.479 -79.036 1.00 82.62 80 ARG A CA 1
ATOM 648 C C . ARG A 1 80 ? 38.082 17.796 -78.600 1.00 82.62 80 ARG A C 1
ATOM 650 O O . ARG A 1 80 ? 38.989 17.737 -79.422 1.00 82.62 80 ARG A O 1
ATOM 657 N N . ASN A 1 81 ? 38.279 18.140 -77.326 1.00 87.56 81 ASN A N 1
ATOM 658 C CA . ASN A 1 81 ? 39.572 18.499 -76.752 1.00 87.56 81 ASN A CA 1
ATOM 659 C C . ASN A 1 81 ? 39.884 17.596 -75.540 1.00 87.56 81 ASN A C 1
ATOM 661 O O . ASN A 1 81 ? 39.097 17.578 -74.588 1.00 87.56 81 ASN A O 1
ATOM 665 N N . PRO A 1 82 ? 41.022 16.877 -75.524 1.00 86.00 82 PRO A N 1
ATOM 666 C CA . PRO A 1 82 ? 41.413 16.017 -74.402 1.00 86.00 82 PRO A CA 1
ATOM 667 C C . PRO A 1 82 ? 41.490 16.743 -73.051 1.00 86.00 82 PRO A C 1
ATOM 669 O O . PRO A 1 82 ? 41.202 16.151 -72.013 1.00 86.00 82 PRO A O 1
ATOM 672 N N . SER A 1 83 ? 41.838 18.035 -73.055 1.00 88.88 83 SER A N 1
ATOM 673 C CA . SER A 1 83 ? 41.920 18.839 -71.828 1.00 88.88 83 SER A CA 1
ATOM 674 C C . SER A 1 83 ? 40.559 19.016 -71.140 1.00 88.88 83 SER A C 1
ATOM 676 O O . SER A 1 83 ? 40.486 18.990 -69.913 1.00 88.88 83 SER A O 1
ATOM 678 N N . ASP A 1 84 ? 39.473 19.139 -71.908 1.00 89.00 84 ASP A N 1
ATOM 679 C CA . ASP A 1 84 ? 38.128 19.339 -71.354 1.00 89.00 84 ASP A CA 1
ATOM 680 C C . ASP A 1 84 ? 37.566 18.047 -70.743 1.00 89.00 84 ASP A C 1
ATOM 682 O O . ASP A 1 84 ? 36.888 18.086 -69.715 1.00 89.00 84 ASP A O 1
ATOM 686 N N . HIS A 1 85 ? 37.898 16.893 -71.336 1.00 90.50 85 HIS A N 1
ATOM 687 C CA . HIS A 1 85 ? 37.596 15.577 -70.763 1.00 90.50 85 HIS A CA 1
ATOM 688 C C . HIS A 1 85 ? 38.316 15.376 -69.426 1.00 90.50 85 HIS A C 1
ATOM 690 O O . HIS A 1 85 ? 37.679 15.031 -68.432 1.00 90.50 85 HIS A O 1
ATOM 696 N N . ALA A 1 86 ? 39.619 15.676 -69.382 1.00 91.81 86 ALA A N 1
ATOM 697 C CA . ALA A 1 86 ? 40.428 15.552 -68.172 1.00 91.81 86 ALA A CA 1
ATOM 698 C C . ALA A 1 86 ? 39.913 16.433 -67.018 1.00 91.81 86 ALA A C 1
ATOM 700 O O . ALA A 1 86 ? 39.871 15.980 -65.876 1.00 91.81 86 ALA A O 1
ATOM 701 N N . LYS A 1 87 ? 39.460 17.665 -67.305 1.00 93.88 87 LYS A N 1
ATOM 702 C CA . LYS A 1 87 ? 38.857 18.554 -66.294 1.00 93.88 87 LYS A CA 1
ATOM 703 C C . LYS A 1 87 ? 37.584 17.966 -65.687 1.00 93.88 87 LYS A C 1
ATOM 705 O O . LYS A 1 87 ? 37.465 17.922 -64.467 1.00 93.88 87 LYS A O 1
ATOM 710 N N . LYS A 1 88 ? 36.661 17.463 -66.513 1.00 93.19 88 LYS A N 1
ATOM 711 C CA . LYS A 1 88 ? 35.423 16.841 -66.013 1.00 93.19 88 LYS A CA 1
ATOM 712 C C . LYS A 1 88 ? 35.673 15.555 -65.234 1.00 93.19 88 LYS A C 1
ATOM 714 O O . LYS A 1 88 ? 34.945 15.267 -64.289 1.00 93.19 88 LYS A O 1
ATOM 719 N N . LEU A 1 89 ? 36.689 14.784 -65.622 1.00 92.94 89 LEU A N 1
ATOM 720 C CA . LEU A 1 89 ? 37.089 13.592 -64.880 1.00 92.94 89 LEU A CA 1
ATOM 721 C C . LEU A 1 89 ? 37.601 13.975 -63.482 1.00 92.94 89 LEU A C 1
ATOM 723 O O . LEU A 1 89 ? 37.151 13.402 -62.495 1.00 92.94 89 LEU A O 1
ATOM 727 N N . ALA A 1 90 ? 38.442 15.012 -63.392 1.00 94.44 90 ALA A N 1
ATOM 728 C CA . ALA A 1 90 ? 38.937 15.539 -62.121 1.00 94.44 90 ALA A CA 1
ATOM 729 C C . ALA A 1 90 ? 37.820 16.122 -61.230 1.00 94.44 90 ALA A C 1
ATOM 731 O O . ALA A 1 90 ? 37.845 15.943 -60.014 1.00 94.44 90 ALA A O 1
ATOM 732 N N . GLU A 1 91 ? 36.818 16.791 -61.809 1.00 95.00 91 GLU A N 1
ATOM 733 C CA . GLU A 1 91 ? 35.631 17.257 -61.074 1.00 95.00 91 GLU A CA 1
ATOM 734 C C . GLU A 1 91 ? 34.808 16.089 -60.506 1.00 95.00 91 GLU A C 1
ATOM 736 O O . GLU A 1 91 ? 34.384 16.135 -59.349 1.00 95.00 91 GLU A O 1
ATOM 741 N N . ALA A 1 92 ? 34.614 15.023 -61.290 1.00 94.31 92 ALA A N 1
ATOM 742 C CA . ALA A 1 92 ? 33.921 13.819 -60.839 1.00 94.31 92 ALA A CA 1
ATOM 743 C C . ALA A 1 92 ? 34.703 13.079 -59.734 1.00 94.31 92 ALA A C 1
ATOM 745 O O . ALA A 1 92 ? 34.099 12.658 -58.747 1.00 94.31 92 ALA A O 1
ATOM 746 N N . ASP A 1 93 ? 36.033 12.988 -59.840 1.00 95.00 93 ASP A N 1
ATOM 747 C CA . ASP A 1 93 ? 36.906 12.437 -58.787 1.00 95.00 93 ASP A CA 1
ATOM 748 C C . ASP A 1 93 ? 36.859 13.268 -57.496 1.00 95.00 93 ASP A C 1
ATOM 750 O O . ASP A 1 93 ? 36.775 12.725 -56.388 1.00 95.00 93 ASP A O 1
ATOM 754 N N . LYS A 1 94 ? 36.857 14.602 -57.618 1.00 96.88 94 LYS A N 1
ATOM 755 C CA . LYS A 1 94 ? 36.694 15.511 -56.476 1.00 96.88 94 LYS A CA 1
ATOM 756 C C . LYS A 1 94 ? 35.357 15.271 -55.778 1.00 96.88 94 LYS A C 1
ATOM 758 O O . LYS A 1 94 ? 35.329 15.152 -54.555 1.00 96.88 94 LYS A O 1
ATOM 763 N N . LYS A 1 95 ? 34.272 15.113 -56.543 1.00 95.94 95 LYS A N 1
ATOM 764 C CA . LYS A 1 95 ? 32.941 14.796 -56.009 1.00 95.94 95 LYS A CA 1
ATOM 765 C C . LYS A 1 95 ? 32.911 13.434 -55.306 1.00 95.94 95 LYS A C 1
ATOM 767 O O . LYS A 1 95 ? 32.350 13.336 -54.220 1.00 95.94 95 LYS A O 1
ATOM 772 N N . ILE A 1 96 ? 33.558 12.404 -55.860 1.00 96.75 96 ILE A N 1
ATOM 773 C CA . ILE A 1 96 ? 33.713 11.105 -55.178 1.00 96.75 96 ILE A CA 1
ATOM 774 C C . ILE A 1 96 ? 34.429 11.287 -53.837 1.00 96.75 96 ILE A C 1
ATOM 776 O O . ILE A 1 96 ? 33.973 10.759 -52.824 1.00 96.75 96 ILE A O 1
ATOM 780 N N . THR A 1 97 ? 35.523 12.049 -53.811 1.00 97.25 97 THR A N 1
ATOM 781 C CA . THR A 1 97 ? 36.312 12.287 -52.591 1.00 97.25 97 THR A CA 1
ATOM 782 C C . THR A 1 97 ? 35.496 13.023 -51.524 1.00 97.25 97 THR A C 1
ATOM 784 O O . THR A 1 97 ? 35.500 12.640 -50.350 1.00 97.25 97 THR A O 1
ATOM 787 N N . GLU A 1 98 ? 34.751 14.054 -51.929 1.00 97.06 98 GLU A N 1
ATOM 788 C CA . GLU A 1 98 ? 33.862 14.820 -51.051 1.00 97.06 98 GLU A CA 1
ATOM 789 C C . GLU A 1 98 ? 32.746 13.946 -50.459 1.00 97.06 98 GLU A C 1
ATOM 791 O O . GLU A 1 98 ? 32.558 13.935 -49.241 1.00 97.06 98 GLU A O 1
ATOM 796 N N . GLU A 1 99 ? 32.038 13.170 -51.286 1.00 97.56 99 GLU A N 1
ATOM 797 C CA . GLU A 1 99 ? 30.963 12.283 -50.816 1.00 97.56 99 GLU A CA 1
ATOM 798 C C . GLU A 1 99 ? 31.503 11.122 -49.964 1.00 97.56 99 GLU A C 1
ATOM 800 O O . GLU A 1 99 ? 30.904 10.768 -48.948 1.00 97.56 99 GLU A O 1
ATOM 805 N N . THR A 1 100 ? 32.678 10.578 -50.297 1.00 97.44 100 THR A N 1
ATOM 806 C CA . THR A 1 100 ? 33.333 9.526 -49.496 1.00 97.44 100 THR A CA 1
ATOM 807 C C . THR A 1 100 ? 33.714 10.049 -48.113 1.00 97.44 100 THR A C 1
ATOM 809 O O . THR A 1 100 ? 33.530 9.361 -47.110 1.00 97.44 100 THR A O 1
ATOM 812 N N . THR A 1 101 ? 34.183 11.296 -48.026 1.00 97.50 101 THR A N 1
ATOM 813 C CA . THR A 1 101 ? 34.473 11.946 -46.740 1.00 97.50 101 THR A CA 1
ATOM 814 C C . THR A 1 101 ? 33.204 12.101 -45.895 1.00 97.50 101 THR A C 1
ATOM 816 O O . THR A 1 101 ? 33.224 11.828 -44.693 1.00 97.50 101 THR A O 1
ATOM 819 N N . LYS A 1 102 ? 32.073 12.484 -46.509 1.00 97.38 102 LYS A N 1
ATOM 820 C CA . LYS A 1 102 ? 30.772 12.562 -45.820 1.00 97.38 102 LYS A CA 1
ATOM 821 C C . LYS A 1 102 ? 30.309 11.196 -45.312 1.00 97.38 102 LYS A C 1
ATOM 823 O O . LYS A 1 102 ? 29.873 11.112 -44.165 1.00 97.38 102 LYS A O 1
ATOM 828 N N . LEU A 1 103 ? 30.458 10.140 -46.115 1.00 97.94 103 LEU A N 1
ATOM 829 C CA . LEU A 1 103 ? 30.141 8.769 -45.707 1.00 97.94 103 LEU A CA 1
ATOM 830 C C . LEU A 1 103 ? 30.970 8.337 -44.490 1.00 97.94 103 LEU A C 1
ATOM 832 O O . LEU A 1 103 ? 30.399 7.866 -43.509 1.00 97.94 103 LEU A O 1
ATOM 836 N N . THR A 1 104 ? 32.286 8.558 -44.507 1.00 97.81 104 THR A N 1
ATOM 837 C CA . THR A 1 104 ? 33.169 8.236 -43.372 1.00 97.81 104 THR A CA 1
ATOM 838 C C . THR A 1 104 ? 32.751 8.977 -42.099 1.00 97.81 104 THR A C 1
ATOM 840 O O . THR A 1 104 ? 32.696 8.387 -41.016 1.00 97.81 104 THR A O 1
ATOM 843 N N . ASN A 1 105 ? 32.394 10.259 -42.215 1.00 97.00 105 ASN A N 1
ATOM 844 C CA . ASN A 1 105 ? 31.908 11.047 -41.081 1.00 97.00 105 ASN A CA 1
ATOM 845 C C . ASN A 1 105 ? 30.577 10.503 -40.534 1.00 97.00 105 ASN A C 1
ATOM 847 O O . ASN A 1 105 ? 30.435 10.360 -39.319 1.00 97.00 105 ASN A O 1
ATOM 851 N N . ALA A 1 106 ? 29.621 10.158 -41.403 1.00 97.25 106 ALA A N 1
ATOM 852 C CA . ALA A 1 106 ? 28.346 9.559 -41.002 1.00 97.25 106 ALA A CA 1
ATOM 853 C C . ALA A 1 106 ? 28.546 8.193 -40.319 1.00 97.25 106 ALA A C 1
ATOM 855 O O . ALA A 1 106 ? 27.975 7.936 -39.258 1.00 97.25 106 ALA A O 1
ATOM 856 N N . GLN A 1 107 ? 29.426 7.345 -40.863 1.00 97.50 107 GLN A N 1
ATOM 857 C CA . GLN A 1 107 ? 29.785 6.056 -40.265 1.00 97.50 107 GLN A CA 1
ATOM 858 C C . GLN A 1 107 ? 30.420 6.228 -38.881 1.00 97.50 107 GLN A C 1
ATOM 860 O O . GLN A 1 107 ? 30.068 5.508 -37.947 1.00 97.50 107 GLN A O 1
ATOM 865 N N . THR A 1 108 ? 31.299 7.221 -38.723 1.00 96.56 108 THR A N 1
ATOM 866 C CA . THR A 1 108 ? 31.937 7.541 -37.438 1.00 96.56 108 THR A CA 1
ATOM 867 C C . THR A 1 108 ? 30.908 7.996 -36.402 1.00 96.56 108 THR A C 1
ATOM 869 O O . THR A 1 108 ? 30.929 7.526 -35.263 1.00 96.56 108 THR A O 1
ATOM 872 N N . LYS A 1 109 ? 29.954 8.859 -36.786 1.00 95.12 109 LYS A N 1
ATOM 873 C CA . LYS A 1 109 ? 28.845 9.272 -35.906 1.00 95.12 109 LYS A CA 1
ATOM 874 C C . LYS A 1 109 ? 27.988 8.080 -35.478 1.00 95.12 109 LYS A C 1
ATOM 876 O O . LYS A 1 109 ? 27.690 7.942 -34.294 1.00 95.12 109 LYS A O 1
ATOM 881 N N . PHE A 1 110 ? 27.621 7.206 -36.416 1.00 95.94 110 PHE A N 1
ATOM 882 C CA . PHE A 1 110 ? 26.825 6.012 -36.128 1.00 95.94 110 PHE A CA 1
ATOM 883 C C . PHE A 1 110 ? 27.541 5.057 -35.161 1.00 95.94 110 PHE A C 1
ATOM 885 O O . PHE A 1 110 ? 26.950 4.602 -34.181 1.00 95.94 110 PHE A O 1
ATOM 892 N N . GLN A 1 111 ? 28.833 4.799 -35.388 1.00 95.00 111 GLN A N 1
ATOM 893 C CA . GLN A 1 111 ? 29.649 3.990 -34.479 1.00 95.00 111 GLN A CA 1
ATOM 894 C C . GLN A 1 111 ? 29.763 4.631 -33.094 1.00 95.00 111 GLN A C 1
ATOM 896 O O . GLN A 1 111 ? 29.622 3.930 -32.095 1.00 95.00 111 GLN A O 1
ATOM 901 N N . SER A 1 112 ? 29.946 5.952 -33.027 1.00 94.12 112 SER A N 1
ATOM 902 C CA . SER A 1 112 ? 29.974 6.694 -31.764 1.00 94.12 112 SER A CA 1
ATOM 903 C C . SER A 1 112 ? 28.672 6.527 -30.972 1.00 94.12 112 SER A C 1
ATOM 905 O O . SER A 1 112 ? 28.714 6.239 -29.780 1.00 94.12 112 SER A O 1
ATOM 907 N N . ILE A 1 113 ? 27.500 6.605 -31.614 1.00 92.69 113 ILE A N 1
ATOM 908 C CA . ILE A 1 113 ? 26.202 6.377 -30.946 1.00 92.69 113 ILE A CA 1
ATOM 909 C C . ILE A 1 113 ? 26.118 4.958 -30.362 1.00 92.69 113 ILE A C 1
ATOM 911 O O . ILE A 1 113 ? 25.694 4.784 -29.218 1.00 92.69 113 ILE A O 1
ATOM 915 N N . ARG A 1 114 ? 26.562 3.949 -31.122 1.00 89.19 114 ARG A N 1
ATOM 916 C CA . ARG A 1 114 ? 26.546 2.542 -30.690 1.00 89.19 114 ARG A CA 1
ATOM 917 C C . ARG A 1 114 ? 27.403 2.280 -29.458 1.00 89.19 114 ARG A C 1
ATOM 919 O O . ARG A 1 114 ? 26.988 1.488 -28.609 1.00 89.19 114 ARG A O 1
ATOM 926 N N . THR A 1 115 ? 28.568 2.920 -29.377 1.00 88.94 115 THR A N 1
ATOM 927 C CA . THR A 1 115 ? 29.559 2.688 -28.318 1.00 88.94 115 THR A CA 1
ATOM 928 C C . THR A 1 115 ? 29.372 3.587 -27.100 1.00 88.94 115 THR A C 1
ATOM 930 O O . THR A 1 115 ? 29.648 3.150 -25.988 1.00 88.94 115 THR A O 1
ATOM 933 N N . THR A 1 116 ? 28.897 4.823 -27.277 1.00 87.88 116 THR A N 1
ATOM 934 C CA . THR A 1 116 ? 28.776 5.799 -26.175 1.00 87.88 116 THR A CA 1
ATOM 935 C C . THR A 1 116 ? 27.473 5.677 -25.394 1.00 87.88 116 THR A C 1
ATOM 937 O O . THR A 1 116 ? 27.455 5.954 -24.196 1.00 87.88 116 THR A O 1
ATOM 940 N N . ILE A 1 117 ? 26.378 5.252 -26.034 1.00 86.00 117 ILE A N 1
ATOM 941 C CA . ILE A 1 117 ? 25.096 5.071 -25.349 1.00 86.00 117 ILE A CA 1
ATOM 942 C C . ILE A 1 117 ? 25.018 3.637 -24.831 1.00 86.00 117 ILE A C 1
ATOM 944 O O . ILE A 1 117 ? 24.756 2.701 -25.586 1.00 86.00 117 ILE A O 1
ATOM 948 N N . VAL A 1 118 ? 25.244 3.456 -23.533 1.00 83.31 118 VAL A N 1
ATOM 949 C CA . VAL A 1 118 ? 25.084 2.161 -22.862 1.00 83.31 118 VAL A CA 1
ATOM 950 C C . VAL A 1 118 ? 23.607 1.963 -22.525 1.00 83.31 118 VAL A C 1
ATOM 952 O O . VAL A 1 118 ? 22.992 2.815 -21.883 1.00 83.31 118 VAL A O 1
ATOM 955 N N . VAL A 1 119 ? 23.038 0.851 -22.987 1.00 89.00 119 VAL A N 1
ATOM 956 C CA . VAL A 1 119 ? 21.662 0.436 -22.685 1.00 89.00 119 VAL A CA 1
ATOM 957 C C . VAL A 1 119 ? 21.704 -0.887 -21.932 1.00 89.00 119 VAL A C 1
ATOM 959 O O . VAL A 1 119 ? 22.634 -1.659 -22.173 1.00 89.00 119 VAL A O 1
ATOM 962 N N . PRO A 1 120 ? 20.737 -1.138 -21.038 1.00 87.19 120 PRO A N 1
ATOM 963 C CA . PRO A 1 120 ? 20.629 -2.426 -20.372 1.00 87.19 120 PRO A CA 1
ATOM 964 C C . PRO A 1 120 ? 20.458 -3.546 -21.399 1.00 87.19 120 PRO A C 1
ATOM 966 O O . PRO A 1 120 ? 19.801 -3.371 -22.434 1.00 87.19 120 PRO A O 1
ATOM 969 N N . GLU A 1 121 ? 21.054 -4.700 -21.115 1.00 89.12 121 GLU A N 1
ATOM 970 C CA . GLU A 1 121 ? 20.843 -5.891 -21.931 1.00 89.12 121 GLU A CA 1
ATOM 971 C C . GLU A 1 121 ? 19.384 -6.365 -21.834 1.00 89.12 121 GLU A C 1
ATOM 973 O O . GLU A 1 121 ? 18.656 -6.046 -20.893 1.00 89.12 121 GLU A O 1
ATOM 978 N N . GLN A 1 122 ? 18.932 -7.165 -22.805 1.00 88.56 122 GLN A N 1
ATOM 979 C CA . GLN A 1 122 ? 17.560 -7.692 -22.791 1.00 88.56 122 GLN A CA 1
ATOM 980 C C . GLN A 1 122 ? 17.256 -8.504 -21.522 1.00 88.56 122 GLN A C 1
ATOM 982 O O . GLN A 1 122 ? 16.143 -8.434 -21.003 1.00 88.56 122 GLN A O 1
ATOM 987 N N . SER A 1 123 ? 18.241 -9.251 -21.021 1.00 89.00 123 SER A N 1
ATOM 988 C CA . SER A 1 123 ? 18.176 -9.993 -19.758 1.00 89.00 123 SER A CA 1
ATOM 989 C C . SER A 1 123 ? 18.006 -9.059 -18.557 1.00 89.00 123 SER A C 1
ATOM 991 O O . SER A 1 123 ? 17.118 -9.281 -17.737 1.00 89.00 123 SER A O 1
ATOM 993 N N . GLU A 1 124 ? 18.796 -7.987 -18.483 1.00 90.50 124 GLU A N 1
ATOM 994 C CA . GLU A 1 124 ? 18.732 -6.992 -17.408 1.00 90.50 124 GLU A CA 1
ATOM 995 C C . GLU A 1 124 ? 17.401 -6.227 -17.418 1.00 90.50 124 GLU A C 1
ATOM 997 O O . GLU A 1 124 ? 16.792 -6.026 -16.368 1.00 90.50 124 GLU A O 1
ATOM 1002 N N . LEU A 1 125 ? 16.907 -5.843 -18.601 1.00 92.06 125 LEU A N 1
ATOM 1003 C CA . LEU A 1 125 ? 15.610 -5.177 -18.750 1.00 92.06 125 LEU A CA 1
ATOM 1004 C C . LEU A 1 125 ? 14.444 -6.105 -18.370 1.00 92.06 125 LEU A C 1
ATOM 1006 O O . LEU A 1 125 ? 13.460 -5.669 -17.771 1.00 92.06 125 LEU A O 1
ATOM 1010 N N . ALA A 1 126 ? 14.546 -7.398 -18.689 1.00 92.62 126 ALA A N 1
ATOM 1011 C CA . ALA A 1 126 ? 13.570 -8.392 -18.252 1.00 92.62 126 ALA A CA 1
ATOM 1012 C C . ALA A 1 126 ? 13.599 -8.582 -16.726 1.00 92.62 126 ALA A C 1
ATOM 1014 O O . ALA A 1 126 ? 12.544 -8.708 -16.103 1.00 92.62 126 ALA A O 1
ATOM 1015 N N . GLU A 1 127 ? 14.784 -8.557 -16.112 1.00 94.38 127 GLU A N 1
ATOM 1016 C CA . GLU A 1 127 ? 14.933 -8.649 -14.660 1.00 94.38 127 GLU A CA 1
ATOM 1017 C C . GLU A 1 127 ? 14.339 -7.427 -13.947 1.00 94.38 127 GLU A C 1
ATOM 1019 O O . GLU A 1 127 ? 13.632 -7.577 -12.949 1.00 94.38 127 GLU A O 1
ATOM 1024 N N . THR A 1 128 ? 14.565 -6.214 -14.458 1.00 93.31 128 THR A N 1
ATOM 1025 C CA . THR A 1 128 ? 13.994 -4.993 -13.866 1.00 93.31 128 THR A CA 1
ATOM 1026 C C . THR A 1 128 ? 12.484 -4.931 -14.030 1.00 93.31 128 THR A C 1
ATOM 1028 O O . THR A 1 128 ? 11.796 -4.545 -13.085 1.00 93.31 128 THR A O 1
ATOM 1031 N N . LYS A 1 129 ? 11.956 -5.396 -15.169 1.00 95.19 129 LYS A N 1
ATOM 1032 C CA . LYS A 1 129 ? 10.513 -5.572 -15.367 1.00 95.19 129 LYS A CA 1
ATOM 1033 C C . LYS A 1 129 ? 9.921 -6.538 -14.346 1.00 95.19 129 LYS A C 1
ATOM 1035 O O . LYS A 1 129 ? 8.937 -6.209 -13.692 1.00 95.19 129 LYS A O 1
ATOM 1040 N N . LYS A 1 130 ? 10.540 -7.712 -14.189 1.00 96.31 130 LYS A N 1
ATOM 1041 C CA . LYS A 1 130 ? 10.096 -8.731 -13.236 1.00 96.31 130 LYS A CA 1
ATOM 1042 C C . 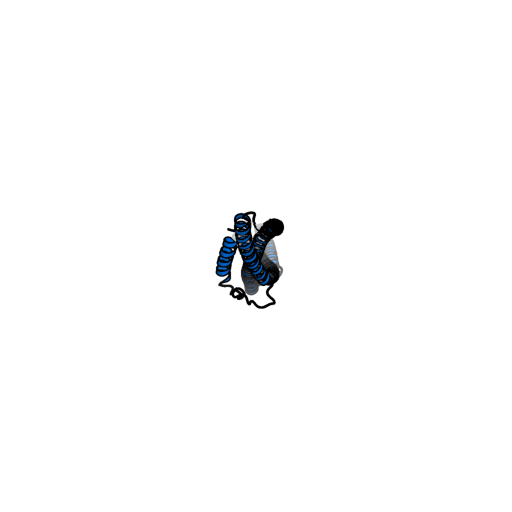LYS A 1 130 ? 10.083 -8.180 -11.807 1.00 96.31 130 LYS A C 1
ATOM 1044 O O . LYS A 1 130 ? 9.073 -8.310 -11.128 1.00 96.31 130 LYS A O 1
ATOM 1049 N N . LYS A 1 131 ? 11.145 -7.484 -11.386 1.00 95.69 131 LYS A N 1
ATOM 1050 C CA . LYS A 1 131 ? 11.210 -6.831 -10.064 1.00 95.69 131 LYS A CA 1
ATOM 1051 C C . LYS A 1 131 ? 10.112 -5.783 -9.869 1.00 95.69 131 LYS A C 1
ATOM 1053 O O . LYS A 1 131 ? 9.555 -5.688 -8.781 1.00 95.69 131 LYS A O 1
ATOM 1058 N N . ALA A 1 132 ? 9.786 -5.003 -10.901 1.00 96.50 132 ALA A N 1
ATOM 1059 C CA . ALA A 1 132 ? 8.689 -4.038 -10.840 1.00 96.50 132 ALA A CA 1
ATOM 1060 C C . ALA A 1 132 ? 7.316 -4.724 -10.711 1.00 96.50 132 ALA A C 1
ATOM 1062 O O . ALA A 1 132 ? 6.475 -4.281 -9.928 1.00 96.50 132 ALA A O 1
ATOM 1063 N N . GLU A 1 133 ? 7.093 -5.824 -11.437 1.00 96.31 133 GLU A N 1
ATOM 1064 C CA . GLU A 1 133 ? 5.866 -6.624 -11.341 1.00 96.31 133 GLU A CA 1
ATOM 1065 C C . GLU A 1 133 ? 5.718 -7.296 -9.967 1.00 96.31 133 GLU A C 1
ATOM 1067 O O . GLU A 1 133 ? 4.640 -7.226 -9.373 1.00 96.31 133 GLU A O 1
ATOM 1072 N N . GLU A 1 134 ? 6.795 -7.882 -9.437 1.00 97.12 134 GLU A N 1
ATOM 1073 C CA . GLU A 1 134 ? 6.842 -8.494 -8.102 1.00 97.12 134 GLU A CA 1
ATOM 1074 C C . GLU A 1 134 ? 6.574 -7.457 -7.005 1.00 97.12 134 GLU A C 1
ATOM 1076 O O . GLU A 1 134 ? 5.655 -7.637 -6.208 1.00 97.12 134 GLU A O 1
ATOM 1081 N N . ALA A 1 135 ? 7.269 -6.315 -7.024 1.00 96.88 135 ALA A N 1
ATOM 1082 C CA . ALA A 1 135 ? 7.062 -5.254 -6.037 1.00 96.88 135 ALA A CA 1
ATOM 1083 C C . ALA A 1 135 ? 5.629 -4.690 -6.074 1.00 96.88 135 ALA A C 1
ATOM 1085 O O . ALA A 1 135 ? 5.048 -4.368 -5.038 1.00 96.88 135 ALA A O 1
ATOM 1086 N N . LYS A 1 136 ? 5.010 -4.614 -7.260 1.00 95.81 136 LYS A N 1
ATOM 1087 C CA . LYS A 1 136 ? 3.606 -4.202 -7.406 1.00 95.81 136 LYS A CA 1
ATOM 1088 C C . LYS A 1 136 ? 2.623 -5.259 -6.893 1.00 95.81 136 LYS A C 1
ATOM 1090 O O . LYS A 1 136 ? 1.534 -4.912 -6.433 1.00 95.81 136 LYS A O 1
ATOM 1095 N N . ALA A 1 137 ? 2.959 -6.543 -6.999 1.00 95.75 137 ALA A N 1
ATOM 1096 C CA . ALA A 1 137 ? 2.172 -7.612 -6.390 1.00 95.75 137 ALA A CA 1
ATOM 1097 C C . ALA A 1 137 ? 2.267 -7.554 -4.856 1.00 95.75 137 ALA A C 1
ATOM 1099 O O . ALA A 1 137 ? 1.232 -7.599 -4.190 1.00 95.75 137 ALA A O 1
ATOM 1100 N N . GLU A 1 138 ? 3.469 -7.346 -4.312 1.00 94.25 138 GLU A N 1
ATOM 1101 C CA . GLU A 1 138 ? 3.702 -7.141 -2.876 1.00 94.25 138 GLU A CA 1
ATOM 1102 C C . GLU A 1 138 ? 2.944 -5.916 -2.338 1.00 94.25 138 GLU A C 1
ATOM 1104 O O . GLU A 1 138 ? 2.271 -6.017 -1.313 1.00 94.25 138 GLU A O 1
ATOM 1109 N N . GLU A 1 139 ? 2.955 -4.784 -3.056 1.00 96.69 139 GLU A N 1
ATOM 1110 C CA . GLU A 1 139 ? 2.176 -3.588 -2.698 1.00 96.69 139 GLU A CA 1
ATOM 1111 C C . GLU A 1 139 ? 0.677 -3.900 -2.574 1.00 96.69 139 GLU A C 1
ATOM 1113 O O . GLU A 1 139 ? 0.031 -3.482 -1.612 1.00 96.69 139 GLU A O 1
ATOM 1118 N N . LYS A 1 140 ? 0.107 -4.657 -3.522 1.00 94.31 140 LYS A N 1
ATOM 1119 C CA . LYS A 1 140 ? -1.317 -5.036 -3.484 1.00 94.31 140 LYS A CA 1
ATOM 1120 C C . LYS A 1 140 ? -1.650 -5.902 -2.275 1.00 94.31 140 LYS A C 1
ATOM 1122 O O . LYS A 1 140 ? -2.702 -5.715 -1.664 1.00 94.31 140 LYS A O 1
ATOM 1127 N N . VAL A 1 141 ? -0.780 -6.850 -1.944 1.00 92.50 141 VAL A N 1
ATOM 1128 C CA . VAL A 1 141 ? -0.944 -7.720 -0.775 1.00 92.50 141 VAL A CA 1
ATOM 1129 C C . VAL A 1 141 ? -0.853 -6.906 0.514 1.00 92.50 141 VAL A C 1
ATOM 1131 O O . VAL A 1 141 ? -1.730 -7.021 1.371 1.00 92.50 141 VAL A O 1
ATOM 1134 N N . ALA A 1 142 ? 0.160 -6.045 0.639 1.00 94.75 142 ALA A N 1
ATOM 1135 C CA . ALA A 1 142 ? 0.329 -5.178 1.801 1.00 94.75 142 ALA A CA 1
ATOM 1136 C C . ALA A 1 142 ? -0.877 -4.243 1.980 1.00 94.75 142 ALA A C 1
ATOM 1138 O O . ALA A 1 142 ? -1.386 -4.093 3.090 1.00 94.75 142 ALA A O 1
ATOM 1139 N N . LYS A 1 143 ? -1.411 -3.704 0.877 1.00 95.19 143 LYS A N 1
ATOM 1140 C CA . LYS A 1 143 ? -2.637 -2.903 0.894 1.00 95.19 143 LYS A CA 1
ATOM 1141 C C . LYS A 1 143 ? -3.834 -3.684 1.440 1.00 95.19 143 LYS A C 1
ATOM 1143 O O . LYS A 1 143 ? -4.532 -3.178 2.308 1.00 95.19 143 LYS A O 1
ATOM 1148 N N . ARG A 1 144 ? -4.060 -4.919 0.980 1.00 92.00 144 ARG A N 1
ATOM 1149 C CA . ARG A 1 144 ? -5.156 -5.764 1.492 1.00 92.00 144 ARG A CA 1
ATOM 1150 C C . ARG A 1 144 ? -5.025 -6.033 2.990 1.00 92.00 144 ARG A C 1
ATOM 1152 O O . ARG A 1 144 ? -6.018 -5.958 3.707 1.00 92.00 144 ARG A O 1
ATOM 1159 N N . LYS A 1 145 ? -3.809 -6.311 3.473 1.00 91.12 145 L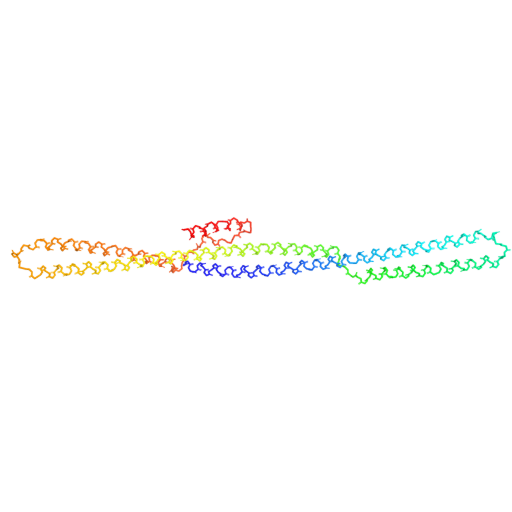YS A N 1
ATOM 1160 C CA . LYS A 1 145 ? -3.536 -6.496 4.910 1.00 91.12 145 LYS A CA 1
ATOM 1161 C C . LYS A 1 145 ? -3.832 -5.216 5.701 1.00 91.12 145 LYS A C 1
ATOM 1163 O O . LYS A 1 145 ? -4.449 -5.289 6.761 1.00 91.12 145 LYS A O 1
ATOM 1168 N N . TYR A 1 146 ? -3.461 -4.053 5.165 1.00 94.06 146 TYR A N 1
ATOM 1169 C CA . TYR A 1 146 ? -3.776 -2.747 5.749 1.00 94.06 146 TYR A CA 1
ATOM 1170 C C . TYR A 1 146 ? -5.286 -2.452 5.789 1.00 94.06 146 TYR A C 1
ATOM 1172 O O . TYR A 1 146 ? -5.813 -2.079 6.840 1.00 94.06 146 TYR A O 1
ATOM 1180 N N . ASP A 1 147 ? -5.999 -2.667 4.682 1.00 91.62 147 ASP A N 1
ATOM 1181 C CA . ASP A 1 147 ? -7.450 -2.458 4.598 1.00 91.62 147 ASP A CA 1
ATOM 1182 C C . ASP A 1 147 ? -8.187 -3.390 5.584 1.00 91.62 147 ASP A C 1
ATOM 1184 O O . ASP A 1 147 ? -9.062 -2.955 6.336 1.00 91.62 147 ASP A O 1
ATOM 1188 N N . TYR A 1 148 ? -7.761 -4.653 5.679 1.00 89.38 148 TYR A N 1
ATOM 1189 C CA . TYR A 1 148 ? -8.286 -5.616 6.650 1.00 89.38 148 TYR A CA 1
ATOM 1190 C C . TYR A 1 148 ? -8.028 -5.204 8.109 1.00 89.38 148 TYR A C 1
ATOM 1192 O O . TYR A 1 148 ? -8.935 -5.250 8.944 1.00 89.38 148 TYR A O 1
ATOM 1200 N N . ALA A 1 149 ? -6.809 -4.758 8.431 1.00 91.12 149 ALA A N 1
ATOM 1201 C CA . ALA A 1 149 ? -6.479 -4.277 9.771 1.00 91.12 149 ALA A CA 1
ATOM 1202 C C . ALA A 1 149 ? -7.297 -3.028 10.148 1.00 91.12 149 ALA A C 1
ATOM 1204 O O . ALA A 1 149 ? -7.733 -2.897 11.292 1.00 91.12 149 ALA A O 1
ATOM 1205 N N . THR A 1 150 ? -7.581 -2.155 9.176 1.00 92.00 150 THR A N 1
ATOM 1206 C CA . THR A 1 150 ? -8.459 -0.988 9.355 1.00 92.00 150 THR A CA 1
ATOM 1207 C C . THR A 1 150 ? -9.871 -1.412 9.770 1.00 92.00 150 THR A C 1
ATOM 1209 O O . THR A 1 150 ? -10.429 -0.855 10.718 1.00 92.00 150 THR A O 1
ATOM 1212 N N . LEU A 1 151 ? -10.434 -2.435 9.118 1.00 90.12 151 LEU A N 1
ATOM 1213 C CA . LEU A 1 151 ? -11.749 -2.981 9.471 1.00 90.12 151 LEU A CA 1
ATOM 1214 C C . LEU A 1 151 ? -11.758 -3.625 10.864 1.00 90.12 151 LEU A C 1
ATOM 1216 O O . LEU A 1 151 ? -12.705 -3.414 11.621 1.00 90.12 151 LEU A O 1
ATOM 1220 N N . LYS A 1 152 ? -10.701 -4.359 11.235 1.00 88.25 152 LYS A N 1
ATOM 1221 C CA . LYS A 1 152 ? -10.568 -4.942 12.583 1.00 88.25 152 LYS A CA 1
ATOM 1222 C C . LYS A 1 152 ? -10.557 -3.875 13.679 1.00 88.25 152 LYS A C 1
ATOM 1224 O O . LYS A 1 152 ? -11.267 -4.028 14.669 1.00 88.25 152 LYS A O 1
ATOM 1229 N N . VAL A 1 153 ? -9.798 -2.791 13.497 1.00 91.50 153 VAL A N 1
ATOM 1230 C CA . VAL A 1 153 ? -9.774 -1.667 14.452 1.00 91.50 153 VAL A CA 1
ATOM 1231 C C . VAL A 1 153 ? -11.144 -1.011 14.559 1.00 91.50 153 VAL A C 1
ATOM 1233 O O . VAL A 1 153 ? -11.609 -0.746 15.666 1.00 91.50 153 VAL A O 1
ATOM 1236 N N . ALA A 1 154 ? -11.806 -0.770 13.425 1.00 89.69 154 ALA A N 1
ATOM 1237 C CA . ALA A 1 154 ? -13.136 -0.171 13.409 1.00 89.69 154 ALA A CA 1
ATOM 1238 C C . ALA A 1 154 ? -14.169 -1.042 14.143 1.00 89.69 154 ALA A C 1
ATOM 1240 O O . ALA A 1 154 ? -14.952 -0.513 14.932 1.00 89.69 154 ALA A O 1
ATOM 1241 N N . LEU A 1 155 ? -14.139 -2.362 13.928 1.00 88.12 155 LEU A N 1
ATOM 1242 C CA . LEU A 1 155 ? -15.014 -3.306 14.620 1.00 88.12 155 LEU A CA 1
ATOM 1243 C C . LEU A 1 155 ? -14.750 -3.313 16.127 1.00 88.12 155 LEU A C 1
ATOM 1245 O O . LEU A 1 155 ? -15.679 -3.105 16.900 1.00 88.12 155 LEU A O 1
ATOM 1249 N N . ALA A 1 156 ? -13.491 -3.480 16.541 1.00 88.31 156 ALA A N 1
ATOM 1250 C CA . ALA A 1 156 ? -13.134 -3.512 17.958 1.00 88.31 156 ALA A CA 1
ATOM 1251 C C . ALA A 1 156 ? -13.529 -2.209 18.675 1.00 88.31 156 ALA A C 1
ATOM 1253 O O . ALA A 1 156 ? -14.063 -2.247 19.780 1.00 88.31 156 ALA A O 1
ATOM 1254 N N . LYS A 1 157 ? -13.349 -1.053 18.017 1.00 89.06 157 LYS A N 1
ATOM 1255 C CA . LYS A 1 157 ? -13.799 0.239 18.551 1.00 89.06 157 LYS A CA 1
ATOM 1256 C C . LYS A 1 157 ? -15.315 0.278 18.742 1.00 89.06 157 LYS A C 1
ATOM 1258 O O . LYS A 1 157 ? -15.790 0.748 19.768 1.00 89.06 157 LYS A O 1
ATOM 1263 N N . LYS A 1 158 ? -16.072 -0.216 17.759 1.00 88.75 158 LYS A N 1
ATOM 1264 C CA . LYS A 1 158 ? -17.539 -0.246 17.810 1.00 88.75 158 LYS A CA 1
ATOM 1265 C C . LYS A 1 158 ? -18.072 -1.180 18.890 1.00 88.75 158 LYS A C 1
ATOM 1267 O O . LYS A 1 158 ? -19.054 -0.836 19.536 1.00 88.75 158 LYS A O 1
ATOM 1272 N N . GLU A 1 159 ? -17.428 -2.322 19.110 1.00 88.12 159 GLU A N 1
ATOM 1273 C CA . GLU A 1 159 ? -17.789 -3.242 20.194 1.00 88.12 159 GLU A CA 1
ATOM 1274 C C . GLU A 1 159 ? -17.581 -2.609 21.579 1.00 88.12 159 GLU A C 1
ATOM 1276 O O . GLU A 1 159 ? -18.435 -2.776 22.450 1.00 88.12 159 GLU A O 1
ATOM 1281 N N . VAL A 1 160 ? -16.492 -1.850 21.769 1.00 88.06 160 VAL A N 1
ATOM 1282 C CA . VAL A 1 160 ? -16.250 -1.081 23.004 1.00 88.06 160 VAL A CA 1
ATOM 1283 C C . VAL A 1 160 ? -17.319 0.003 23.182 1.00 88.06 160 VAL A C 1
ATOM 1285 O O . VAL A 1 160 ? -18.014 -0.008 24.194 1.00 88.06 160 VAL A O 1
ATOM 1288 N N . GLU A 1 161 ? -17.527 0.860 22.173 1.00 89.25 161 GLU A N 1
ATOM 1289 C CA . GLU A 1 161 ? -18.530 1.944 22.209 1.00 89.25 161 GLU A CA 1
ATOM 1290 C C . GLU A 1 161 ? -19.944 1.409 22.524 1.00 89.25 161 GLU A C 1
ATOM 1292 O O . GLU A 1 161 ? -20.686 1.998 23.310 1.00 89.25 161 GLU A O 1
ATOM 1297 N N . ALA A 1 162 ? -20.333 0.274 21.931 1.00 89.50 162 ALA A N 1
ATOM 1298 C CA . ALA A 1 162 ? -21.642 -0.335 22.163 1.00 89.50 162 ALA A CA 1
ATOM 1299 C C . ALA A 1 162 ? -21.812 -0.826 23.611 1.00 89.50 162 ALA A C 1
ATOM 1301 O O . ALA A 1 162 ? -22.886 -0.666 24.194 1.00 89.50 162 ALA A O 1
ATOM 1302 N N . LYS A 1 163 ? -20.756 -1.400 24.200 1.00 88.19 163 LYS A N 1
ATOM 1303 C CA . LYS A 1 163 ? -20.764 -1.871 25.591 1.00 88.19 163 LYS A CA 1
ATOM 1304 C C . LYS A 1 163 ? -20.761 -0.726 26.598 1.00 88.19 163 LYS A C 1
ATOM 1306 O O . LYS A 1 163 ? -21.493 -0.798 27.582 1.00 88.19 163 LYS A O 1
ATOM 1311 N N . GLU A 1 164 ? -20.009 0.338 26.337 1.00 89.75 164 GLU A N 1
ATOM 1312 C CA . GLU A 1 164 ? -20.029 1.556 27.158 1.00 89.75 164 GLU A CA 1
ATOM 1313 C C . GLU A 1 164 ? -21.429 2.188 27.196 1.00 89.75 164 GLU A C 1
ATOM 1315 O O . GLU A 1 164 ? -21.918 2.535 28.270 1.00 89.75 164 GLU A O 1
ATOM 1320 N N . LEU A 1 165 ? -22.125 2.251 26.053 1.00 91.31 165 LEU A N 1
ATOM 1321 C CA . LEU A 1 165 ? -23.508 2.742 25.982 1.00 91.31 165 LEU A CA 1
ATOM 1322 C C . LEU A 1 165 ? -24.509 1.851 26.735 1.00 91.31 165 LEU A C 1
ATOM 1324 O O . LEU A 1 165 ? -25.479 2.354 27.305 1.00 91.31 165 LEU A O 1
ATOM 1328 N N . GLU A 1 166 ? -24.320 0.529 26.718 1.00 92.25 166 GLU A N 1
ATOM 1329 C CA . GLU A 1 166 ? -25.140 -0.413 27.496 1.00 92.25 166 GLU A CA 1
ATOM 1330 C C . GLU A 1 166 ? -24.964 -0.171 29.004 1.00 92.25 166 GLU A C 1
ATOM 1332 O O . GLU A 1 166 ? -25.947 -0.099 29.744 1.00 92.25 166 GLU A O 1
ATOM 1337 N N . ILE A 1 167 ? -23.719 0.045 29.437 1.00 91.75 167 ILE A N 1
ATOM 1338 C CA . ILE A 1 167 ? -23.373 0.379 30.821 1.00 91.75 167 ILE A CA 1
ATOM 1339 C C . ILE A 1 167 ? -23.973 1.722 31.241 1.00 91.75 167 ILE A C 1
ATOM 1341 O O . ILE A 1 167 ? -24.578 1.795 32.308 1.00 91.75 167 ILE A O 1
ATOM 1345 N N . GLU A 1 168 ? -23.863 2.763 30.413 1.00 93.69 168 GLU A N 1
ATOM 1346 C CA . GLU A 1 168 ? -24.418 4.091 30.710 1.00 93.69 168 GLU A CA 1
ATOM 1347 C C . GLU A 1 168 ? -25.939 4.031 30.929 1.00 93.69 168 GLU A C 1
ATOM 1349 O O . GLU A 1 168 ? -26.460 4.565 31.912 1.00 93.69 168 GLU A O 1
ATOM 1354 N N . LYS A 1 169 ? -26.661 3.316 30.055 1.00 95.50 169 LYS A N 1
ATOM 1355 C CA . LYS A 1 169 ? -28.112 3.110 30.196 1.00 95.50 169 LYS A CA 1
ATOM 1356 C C . LYS A 1 169 ? -28.456 2.377 31.489 1.00 95.50 169 LYS A C 1
ATOM 1358 O O . LYS A 1 169 ? -29.355 2.803 32.211 1.00 95.50 169 LYS A O 1
ATOM 1363 N N . LEU A 1 170 ? -27.733 1.303 31.803 1.00 96.31 170 LEU A N 1
ATOM 1364 C CA . LEU A 1 170 ? -27.994 0.514 33.003 1.00 96.31 170 LEU A CA 1
ATOM 1365 C C . LEU A 1 170 ? -27.677 1.300 34.285 1.00 96.31 170 LEU A C 1
ATOM 1367 O O . LEU A 1 170 ? -28.431 1.224 35.254 1.00 96.31 170 LEU A O 1
ATOM 1371 N N . GLN A 1 171 ? -26.615 2.109 34.283 1.00 96.00 171 GLN A N 1
ATOM 1372 C CA . GLN A 1 171 ? -26.295 3.029 35.378 1.00 96.00 171 GLN A CA 1
ATOM 1373 C C . GLN A 1 171 ? -27.399 4.072 35.592 1.00 96.00 171 GLN A C 1
ATOM 1375 O O . GLN A 1 171 ? -27.772 4.343 36.735 1.00 96.00 171 GLN A O 1
ATOM 1380 N N . TYR A 1 172 ? -27.962 4.625 34.514 1.00 96.88 172 TYR A N 1
ATOM 1381 C CA . TYR A 1 172 ? -29.095 5.550 34.599 1.00 96.88 172 TYR A CA 1
ATOM 1382 C C . TYR A 1 172 ? -30.345 4.890 35.206 1.00 96.88 172 TYR A C 1
ATOM 1384 O O . TYR A 1 172 ? -30.998 5.469 36.082 1.00 96.88 172 TYR A O 1
ATOM 1392 N N . GLU A 1 173 ? -30.664 3.663 34.787 1.00 97.31 173 GLU A N 1
ATOM 1393 C CA . GLU A 1 173 ? -31.778 2.888 35.345 1.00 97.31 173 GLU A CA 1
ATOM 1394 C C . GLU A 1 173 ? -31.571 2.571 36.831 1.00 97.31 173 GLU A C 1
ATOM 1396 O O . GLU A 1 173 ? -32.495 2.744 37.625 1.00 97.31 173 GLU A O 1
ATOM 1401 N N . ILE A 1 174 ? -30.358 2.164 37.223 1.00 97.69 174 ILE A N 1
ATOM 1402 C CA . ILE A 1 174 ? -29.983 1.940 38.627 1.00 97.69 174 ILE A CA 1
ATOM 1403 C C . ILE A 1 174 ? -30.172 3.222 39.435 1.00 97.69 174 ILE A C 1
ATOM 1405 O O . ILE A 1 174 ? -30.850 3.188 40.456 1.00 97.69 174 ILE A O 1
ATOM 1409 N N . SER A 1 175 ? -29.653 4.357 38.959 1.00 97.69 175 SER A N 1
ATOM 1410 C CA . SER A 1 175 ? -29.765 5.638 39.667 1.00 97.69 175 SER A CA 1
ATOM 1411 C C . SER A 1 175 ? -31.221 6.074 39.854 1.00 97.69 175 SER A C 1
ATOM 1413 O O . SER A 1 175 ? -31.609 6.540 40.927 1.00 97.69 175 SER A O 1
ATOM 1415 N N . THR A 1 176 ? -32.057 5.873 38.833 1.00 97.94 176 THR A N 1
ATOM 1416 C CA . THR A 1 176 ? -33.500 6.138 38.920 1.00 97.94 176 THR A CA 1
ATOM 1417 C C . THR A 1 176 ? -34.150 5.241 39.975 1.00 97.94 176 THR A C 1
ATOM 1419 O O . THR A 1 176 ? -34.899 5.709 40.832 1.00 97.94 176 THR A O 1
ATOM 1422 N N . LEU A 1 177 ? -33.819 3.952 39.966 1.00 97.88 177 LEU A N 1
ATOM 1423 C CA . LEU A 1 177 ? -34.412 2.972 40.864 1.00 97.88 177 LEU A CA 1
ATOM 1424 C C . LEU A 1 177 ? -33.922 3.125 42.318 1.00 97.88 177 LEU A C 1
ATOM 1426 O O . LEU A 1 177 ? -34.694 2.905 43.250 1.00 97.88 177 LEU A O 1
ATOM 1430 N N . GLU A 1 178 ? -32.694 3.600 42.539 1.00 97.44 178 GLU A N 1
ATOM 1431 C CA . GLU A 1 178 ? -32.187 4.022 43.854 1.00 97.44 178 GLU A CA 1
ATOM 1432 C C . GLU A 1 178 ? -33.020 5.168 44.448 1.00 97.44 178 GLU A C 1
ATOM 1434 O O . GLU A 1 178 ? -33.372 5.130 45.631 1.00 97.44 178 GLU A O 1
ATOM 1439 N N . GLN A 1 179 ? -33.400 6.162 43.634 1.00 97.94 179 GLN A N 1
ATOM 1440 C CA . GLN A 1 179 ? -34.281 7.252 44.074 1.00 97.94 179 GLN A CA 1
ATOM 1441 C C . GLN A 1 179 ? -35.683 6.745 44.432 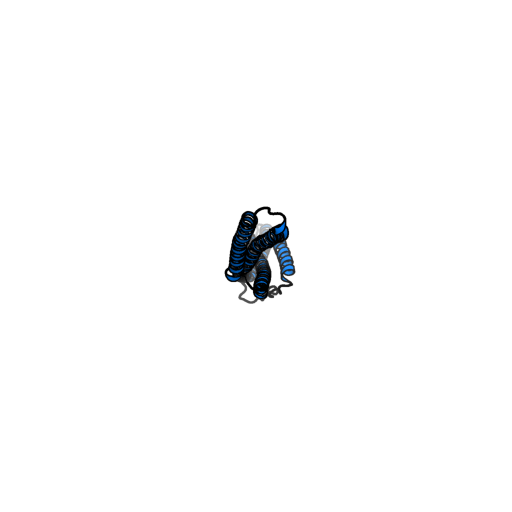1.00 97.94 179 GLN A C 1
ATOM 1443 O O . GLN A 1 179 ? -36.279 7.185 45.423 1.00 97.94 179 GLN A O 1
ATOM 1448 N N . GLU A 1 180 ? -36.215 5.797 43.658 1.00 97.38 180 GLU A N 1
ATOM 1449 C CA . GLU A 1 180 ? -37.503 5.169 43.954 1.00 97.38 180 GLU A CA 1
ATOM 1450 C C . GLU A 1 180 ? -37.460 4.342 45.245 1.00 97.38 180 GLU A C 1
ATOM 1452 O O . GLU A 1 180 ? -38.387 4.432 46.052 1.00 97.38 180 GLU A O 1
ATOM 1457 N N . VAL A 1 181 ? -36.382 3.583 45.478 1.00 98.12 181 VAL A N 1
ATOM 1458 C CA . VAL A 1 181 ? -36.154 2.847 46.734 1.00 98.12 181 VAL A CA 1
ATOM 1459 C C . VAL A 1 181 ? -36.089 3.814 47.913 1.00 98.12 181 VAL A C 1
ATOM 1461 O O . VAL A 1 181 ? -36.767 3.588 48.914 1.00 98.12 181 VAL A O 1
ATOM 1464 N N . ALA A 1 182 ? -35.341 4.915 47.798 1.00 97.75 182 ALA A N 1
ATOM 1465 C CA . ALA A 1 182 ? -35.260 5.930 48.848 1.00 97.75 182 ALA A CA 1
ATOM 1466 C C . ALA A 1 182 ? -36.632 6.560 49.149 1.00 97.75 182 ALA A C 1
ATOM 1468 O O . ALA A 1 182 ? -37.000 6.749 50.311 1.00 97.75 182 ALA A O 1
ATOM 1469 N N . THR A 1 183 ? -37.425 6.833 48.110 1.00 97.44 183 THR A N 1
ATOM 1470 C CA . THR A 1 183 ? -38.782 7.377 48.253 1.00 97.44 183 THR A CA 1
ATOM 1471 C C . THR A 1 183 ? -39.724 6.380 48.934 1.00 97.44 183 THR A C 1
ATOM 1473 O O . THR A 1 183 ? -40.430 6.747 49.877 1.00 97.44 183 THR A O 1
ATOM 1476 N N . ALA A 1 184 ? -39.720 5.114 48.505 1.00 97.12 184 ALA A N 1
ATOM 1477 C CA . ALA A 1 184 ? -40.529 4.051 49.105 1.00 97.12 184 ALA A CA 1
ATOM 1478 C C . ALA A 1 184 ? -40.129 3.790 50.566 1.00 97.12 184 ALA A C 1
ATOM 1480 O O . ALA A 1 184 ? -40.997 3.653 51.430 1.00 97.12 184 ALA A O 1
ATOM 1481 N N . GLN A 1 185 ? -38.827 3.808 50.866 1.00 97.69 185 GLN A N 1
ATOM 1482 C CA . GLN A 1 185 ? -38.309 3.690 52.228 1.00 97.69 185 GLN A CA 1
ATOM 1483 C C . GLN A 1 185 ? -38.837 4.824 53.113 1.00 97.69 185 GLN A C 1
ATOM 1485 O O . GLN A 1 185 ? -39.386 4.564 54.182 1.00 97.69 185 GLN A O 1
ATOM 1490 N N . HIS A 1 186 ? -38.771 6.072 52.639 1.00 97.25 186 HIS A N 1
ATOM 1491 C CA . HIS A 1 186 ? -39.326 7.220 53.358 1.00 97.25 186 HIS A CA 1
ATOM 1492 C C . HIS A 1 186 ? -40.831 7.087 53.633 1.00 97.25 186 HIS A C 1
ATOM 1494 O O . HIS A 1 186 ? -41.297 7.453 54.716 1.00 97.25 186 HIS A O 1
ATOM 1500 N N . GLN A 1 187 ? -41.608 6.567 52.679 1.00 95.81 187 GLN A N 1
ATOM 1501 C CA . GLN A 1 187 ? -43.043 6.327 52.866 1.00 95.81 187 GLN A CA 1
ATOM 1502 C C . GLN A 1 187 ? -43.310 5.252 53.925 1.00 95.81 187 GLN A C 1
ATOM 1504 O O . GLN A 1 187 ? -44.145 5.463 54.808 1.00 95.81 187 GLN A O 1
ATOM 1509 N N . VAL A 1 188 ? -42.585 4.131 53.869 1.00 97.31 188 VAL A N 1
ATOM 1510 C CA . VAL A 1 188 ? -42.666 3.050 54.863 1.00 97.31 188 VAL A CA 1
ATOM 1511 C C . VAL A 1 188 ? -42.305 3.566 56.256 1.00 97.31 188 VAL A C 1
ATOM 1513 O O . VAL A 1 188 ? -43.054 3.332 57.205 1.00 97.31 188 VAL A O 1
ATOM 1516 N N . ASP A 1 189 ? -41.219 4.327 56.387 1.00 97.06 189 ASP A N 1
ATOM 1517 C CA . ASP A 1 189 ? -40.779 4.885 57.670 1.00 97.06 189 ASP A CA 1
ATOM 1518 C C . ASP A 1 189 ? -41.810 5.858 58.256 1.00 97.06 189 ASP A C 1
ATOM 1520 O O . ASP A 1 189 ? -42.067 5.852 59.463 1.00 97.06 189 ASP A O 1
ATOM 1524 N N . ASN A 1 190 ? -42.449 6.672 57.411 1.00 95.75 190 ASN A N 1
ATOM 1525 C CA . ASN A 1 190 ? -43.526 7.566 57.834 1.00 95.75 190 ASN A CA 1
ATOM 1526 C C . ASN A 1 190 ? -44.764 6.790 58.307 1.00 95.75 190 ASN A C 1
ATOM 1528 O O . ASN A 1 190 ? -45.339 7.140 59.338 1.00 95.75 190 ASN A O 1
ATOM 1532 N N . LEU A 1 191 ? -45.155 5.717 57.610 1.00 94.81 191 LEU A N 1
ATOM 1533 C CA . LEU A 1 191 ? -46.259 4.848 58.035 1.00 94.81 191 LEU A CA 1
ATOM 1534 C C . LEU A 1 191 ? -45.951 4.148 59.366 1.00 94.81 191 LEU A C 1
ATOM 1536 O O . LEU A 1 191 ? -46.822 4.097 60.233 1.00 94.81 191 LEU A O 1
ATOM 1540 N N . LYS A 1 192 ? -44.710 3.684 59.572 1.00 94.12 192 LYS A N 1
ATOM 1541 C CA . LYS A 1 192 ? -44.260 3.105 60.853 1.00 94.12 192 LYS A CA 1
ATOM 1542 C C . LYS A 1 192 ? -44.360 4.109 61.998 1.00 94.12 192 LYS A C 1
ATOM 1544 O O . LYS A 1 192 ? -44.849 3.762 63.069 1.00 94.12 192 LYS A O 1
ATOM 1549 N N . LYS A 1 193 ? -43.941 5.358 61.768 1.00 93.81 193 LYS A N 1
ATOM 1550 C CA . LYS A 1 193 ? -44.060 6.439 62.761 1.00 93.81 193 LYS A CA 1
ATOM 1551 C C . LYS A 1 193 ? -45.516 6.756 63.105 1.00 93.81 193 LYS A C 1
ATOM 1553 O O . LYS A 1 193 ? -45.819 6.925 64.279 1.00 93.81 193 LYS A O 1
ATOM 1558 N N . LEU A 1 194 ? -46.400 6.820 62.105 1.00 91.38 194 LEU A N 1
ATOM 1559 C CA . LEU A 1 194 ? -47.834 7.046 62.325 1.00 91.38 194 LEU A CA 1
ATOM 1560 C C . LEU A 1 194 ? -48.468 5.914 63.137 1.00 91.38 194 LEU A C 1
ATOM 1562 O O . LEU A 1 194 ? -49.213 6.190 64.069 1.00 91.38 194 LEU A O 1
ATOM 1566 N N . LEU A 1 195 ? -48.138 4.658 62.821 1.00 90.12 195 LEU A N 1
ATOM 1567 C CA . LEU A 1 195 ? -48.657 3.496 63.542 1.00 90.12 195 LEU A CA 1
ATOM 1568 C C . LEU A 1 195 ? -48.180 3.463 65.003 1.00 90.12 195 LEU A C 1
ATOM 1570 O O . LEU A 1 195 ? -48.966 3.170 65.893 1.00 90.12 195 LEU A O 1
ATOM 1574 N N . ALA A 1 196 ? -46.916 3.813 65.265 1.00 88.81 196 ALA A N 1
ATOM 1575 C CA . ALA A 1 196 ? -46.361 3.858 66.620 1.00 88.81 196 ALA A CA 1
ATOM 1576 C C . ALA A 1 196 ? -46.961 4.966 67.510 1.00 88.81 196 ALA A C 1
ATOM 1578 O O . ALA A 1 196 ? -46.836 4.894 68.730 1.00 88.81 196 ALA A O 1
ATOM 1579 N N . GLY A 1 197 ? -47.563 5.999 66.909 1.00 85.69 197 GLY A N 1
ATOM 1580 C CA . GLY A 1 197 ? -48.215 7.105 67.616 1.00 85.69 197 GLY A CA 1
ATOM 1581 C C . GLY A 1 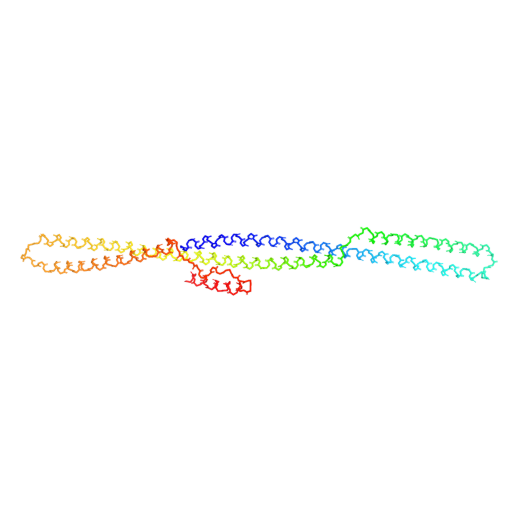197 ? -49.739 6.992 67.721 1.00 85.69 197 GLY A C 1
ATOM 1582 O O . GLY A 1 197 ? -50.349 7.901 68.279 1.00 85.69 197 GLY A O 1
ATOM 1583 N N . ALA A 1 198 ? -50.349 5.939 67.169 1.00 83.44 198 ALA A N 1
ATOM 1584 C CA . ALA A 1 198 ? -51.795 5.726 67.194 1.00 83.44 198 ALA A CA 1
ATOM 1585 C C . ALA A 1 198 ? -52.237 4.976 68.463 1.00 83.44 198 ALA A C 1
ATOM 1587 O O . ALA A 1 198 ? -51.511 4.114 68.962 1.00 83.44 198 ALA A O 1
ATOM 1588 N N . ASP A 1 199 ? -53.431 5.291 68.972 1.00 78.31 199 ASP A N 1
ATOM 1589 C CA . ASP A 1 199 ? -54.044 4.555 70.081 1.00 78.31 199 ASP A CA 1
ATOM 1590 C C . ASP A 1 199 ? -54.507 3.168 69.575 1.00 78.31 199 ASP A C 1
ATOM 1592 O O . ASP A 1 199 ? -55.115 3.090 68.502 1.00 78.31 199 ASP A O 1
ATOM 1596 N N . PRO A 1 200 ? -54.208 2.052 70.263 1.00 68.94 200 PRO A N 1
ATOM 1597 C CA . PRO A 1 200 ? -54.614 0.712 69.827 1.00 68.94 200 PRO A CA 1
ATOM 1598 C C . PRO A 1 200 ? -56.127 0.521 69.604 1.00 68.94 200 PRO A C 1
ATOM 1600 O O . PRO A 1 200 ? -56.500 -0.381 68.854 1.00 68.94 200 PRO A O 1
ATOM 1603 N N . ASP A 1 201 ? -56.986 1.365 70.186 1.00 67.25 201 ASP A N 1
ATOM 1604 C CA . ASP A 1 201 ? -58.446 1.319 69.991 1.00 67.25 201 ASP A CA 1
ATOM 1605 C C . ASP A 1 201 ? -58.949 2.129 68.764 1.00 67.25 201 ASP A C 1
ATOM 1607 O O . ASP A 1 201 ? -60.125 2.045 68.407 1.00 67.25 201 ASP A O 1
ATOM 1611 N N . ASP A 1 202 ? -58.075 2.870 68.063 1.00 70.19 202 ASP A N 1
ATOM 1612 C CA . ASP A 1 202 ? -58.431 3.848 67.009 1.00 70.19 202 ASP A CA 1
ATOM 1613 C C . ASP A 1 202 ? -58.551 3.259 65.579 1.00 70.19 202 ASP A C 1
ATOM 1615 O O . ASP A 1 202 ? -58.513 3.981 64.578 1.00 70.19 202 ASP A O 1
ATOM 1619 N N . GLY A 1 203 ? -58.703 1.937 65.436 1.00 67.88 203 GLY A N 1
ATOM 1620 C CA . GLY A 1 203 ? -58.954 1.302 64.131 1.00 67.88 203 GLY A CA 1
ATOM 1621 C C . GLY A 1 203 ? -57.798 1.447 63.126 1.00 67.88 203 GLY A C 1
ATOM 1622 O O . GLY A 1 203 ? -57.991 1.855 61.977 1.00 67.88 203 GLY A O 1
ATOM 1623 N N . THR A 1 204 ? -56.580 1.084 63.538 1.00 85.38 204 THR A N 1
ATOM 1624 C CA . THR A 1 204 ? -55.319 1.208 62.771 1.00 85.38 204 THR A CA 1
ATOM 1625 C C . THR A 1 204 ? -55.205 0.307 61.531 1.00 85.38 204 THR A C 1
ATOM 1627 O O . THR A 1 204 ? -54.237 0.425 60.772 1.00 85.38 204 THR A O 1
ATOM 1630 N N . GLU A 1 205 ? -56.195 -0.549 61.265 1.00 87.50 205 GLU A N 1
ATOM 1631 C CA . GLU A 1 205 ? -56.204 -1.560 60.195 1.00 87.50 205 GLU A CA 1
ATOM 1632 C C . GLU A 1 205 ? -55.833 -0.990 58.812 1.00 87.50 205 GLU A C 1
ATOM 1634 O O . GLU A 1 205 ? -55.115 -1.616 58.028 1.00 87.50 205 GLU A O 1
ATOM 1639 N N . VAL A 1 206 ? -56.270 0.239 58.512 1.00 88.19 206 VAL A N 1
ATOM 1640 C CA . VAL A 1 206 ? -55.974 0.919 57.239 1.00 88.19 206 VAL A CA 1
ATOM 1641 C C . VAL A 1 206 ? -54.491 1.294 57.120 1.00 88.19 206 VAL A C 1
ATOM 1643 O O . VAL A 1 206 ? -53.920 1.212 56.029 1.00 88.19 206 VAL A O 1
ATOM 1646 N N . ILE A 1 207 ? -53.856 1.715 58.218 1.00 89.31 207 ILE A N 1
ATOM 1647 C CA . ILE A 1 207 ? -52.431 2.079 58.254 1.00 89.31 207 ILE A CA 1
ATOM 1648 C C . ILE A 1 207 ? -51.579 0.815 58.140 1.00 89.31 207 ILE A C 1
ATOM 1650 O O . ILE A 1 207 ? -50.631 0.797 57.357 1.00 89.31 207 ILE A O 1
ATOM 1654 N N . GLU A 1 208 ? -51.953 -0.261 58.832 1.00 91.12 208 GLU A N 1
ATOM 1655 C CA . GLU A 1 208 ? -51.268 -1.555 58.742 1.00 91.12 208 GLU A CA 1
ATOM 1656 C C . GLU A 1 208 ? -51.347 -2.166 57.339 1.00 91.12 208 GLU A C 1
ATOM 1658 O O . GLU A 1 208 ? -50.346 -2.659 56.813 1.00 91.12 208 GLU A O 1
ATOM 1663 N N . ALA A 1 209 ? -52.514 -2.094 56.690 1.00 93.25 209 ALA A N 1
ATOM 1664 C CA . ALA A 1 209 ? -52.676 -2.553 55.313 1.00 93.25 209 ALA A CA 1
ATOM 1665 C C . ALA A 1 209 ? -51.806 -1.742 54.333 1.00 93.25 209 ALA A C 1
ATOM 1667 O O . ALA A 1 209 ? -51.154 -2.319 53.456 1.00 93.25 209 ALA A O 1
ATOM 1668 N N . LYS A 1 210 ? -51.747 -0.411 54.499 1.00 94.25 210 LYS A N 1
ATOM 1669 C CA . LYS A 1 210 ? -50.855 0.464 53.716 1.00 94.25 210 LYS A CA 1
ATOM 1670 C C . LYS A 1 210 ? -49.383 0.159 53.978 1.00 94.25 210 LYS A C 1
ATOM 1672 O O . LYS A 1 210 ? -48.609 0.138 53.025 1.00 94.25 210 LYS A O 1
ATOM 1677 N N . LEU A 1 211 ? -49.009 -0.107 55.229 1.00 95.50 211 LEU A N 1
ATOM 1678 C CA . LEU A 1 211 ? -47.644 -0.458 55.609 1.00 95.50 211 LEU A CA 1
ATOM 1679 C C . LEU A 1 211 ? -47.212 -1.771 54.953 1.00 95.50 211 LEU A C 1
ATOM 1681 O O . LEU A 1 211 ? -46.196 -1.782 54.268 1.00 95.50 211 LEU A O 1
ATOM 1685 N N . LYS A 1 212 ? -48.018 -2.837 55.059 1.00 95.19 212 LYS A N 1
ATOM 1686 C CA . LYS A 1 212 ? -47.733 -4.124 54.396 1.00 95.19 212 LYS A CA 1
ATOM 1687 C C . LYS A 1 212 ? -47.555 -3.970 52.888 1.00 95.19 212 LYS A C 1
ATOM 1689 O O . LYS A 1 212 ? -46.651 -4.568 52.310 1.00 95.19 212 LYS A O 1
ATOM 1694 N N . LYS A 1 213 ? -48.401 -3.159 52.243 1.00 95.88 213 LYS A N 1
ATOM 1695 C CA . LYS A 1 213 ? -48.274 -2.868 50.809 1.00 95.88 213 LYS A CA 1
ATOM 1696 C C . LYS A 1 213 ? -46.979 -2.107 50.498 1.00 95.88 213 LYS A C 1
ATOM 1698 O O . LYS A 1 213 ? -46.281 -2.487 49.564 1.00 95.88 213 LYS A O 1
ATOM 1703 N N . GLY A 1 214 ? -46.651 -1.079 51.283 1.00 96.75 214 GLY A N 1
ATOM 1704 C CA . GLY A 1 214 ? -45.425 -0.294 51.120 1.00 96.75 214 GLY A CA 1
ATOM 1705 C C . GLY A 1 214 ? -44.154 -1.116 51.341 1.00 96.75 214 GLY A C 1
ATOM 1706 O O . GLY A 1 214 ? -43.212 -1.001 50.568 1.00 96.75 214 GLY A O 1
ATOM 1707 N N . GLU A 1 215 ? -44.140 -2.002 52.340 1.00 96.50 215 GLU A N 1
ATOM 1708 C CA . GLU A 1 215 ? -43.022 -2.920 52.590 1.00 96.50 215 GLU A CA 1
ATOM 1709 C C . GLU A 1 215 ? -42.850 -3.934 51.453 1.00 96.50 215 GLU A C 1
ATOM 1711 O O . GLU A 1 215 ? -41.725 -4.214 51.041 1.00 96.50 215 GLU A O 1
ATOM 1716 N N . ALA A 1 216 ? -43.949 -4.453 50.898 1.00 97.06 216 ALA A N 1
ATOM 1717 C CA . ALA A 1 216 ? -43.893 -5.335 49.736 1.00 97.06 216 ALA A CA 1
ATOM 1718 C C . ALA A 1 216 ? -43.346 -4.618 48.488 1.00 97.06 216 ALA A C 1
ATOM 1720 O O . ALA A 1 216 ? -42.517 -5.180 47.774 1.00 97.06 216 ALA A O 1
ATOM 1721 N N . GLU A 1 217 ? -43.775 -3.377 48.239 1.00 96.12 217 GLU A N 1
ATOM 1722 C CA . GLU A 1 217 ? -43.294 -2.557 47.121 1.00 96.12 217 GLU A CA 1
ATOM 1723 C C . GLU A 1 217 ? -41.813 -2.181 47.274 1.00 96.12 217 GLU A C 1
ATOM 1725 O O . GLU A 1 217 ? -41.039 -2.331 46.328 1.00 96.12 217 GLU A O 1
ATOM 1730 N N . LEU A 1 218 ? -41.396 -1.774 48.477 1.00 97.56 218 LEU A N 1
ATOM 1731 C CA . LEU A 1 218 ? -39.998 -1.499 48.808 1.00 97.56 218 LEU A CA 1
ATOM 1732 C C . LEU A 1 218 ? -39.112 -2.730 48.574 1.00 97.56 218 LEU A C 1
ATOM 1734 O O . LEU A 1 218 ? -38.091 -2.624 47.897 1.00 97.56 218 LEU A O 1
ATOM 1738 N N . ASN A 1 219 ? -39.520 -3.900 49.077 1.00 97.56 219 ASN A N 1
ATOM 1739 C CA . ASN A 1 219 ? -38.779 -5.150 48.886 1.00 97.56 219 ASN A CA 1
ATOM 1740 C C . ASN A 1 219 ? -38.674 -5.533 47.402 1.00 97.56 219 ASN A C 1
ATOM 1742 O O . ASN A 1 219 ? -37.622 -5.994 46.958 1.00 97.56 219 ASN A O 1
ATOM 1746 N N . ALA A 1 220 ? -39.741 -5.331 46.620 1.00 97.62 220 ALA A N 1
ATOM 1747 C CA . ALA A 1 220 ? -39.723 -5.591 45.183 1.00 97.62 220 ALA A CA 1
ATOM 1748 C C . ALA A 1 220 ? -38.718 -4.682 44.454 1.00 97.62 220 ALA A C 1
ATOM 1750 O O . ALA A 1 220 ? -37.908 -5.182 43.672 1.00 97.62 220 ALA A O 1
ATOM 1751 N N . LYS A 1 221 ? -38.711 -3.378 44.765 1.00 97.38 221 LYS A N 1
ATOM 1752 C CA . LYS A 1 221 ? -37.752 -2.418 44.196 1.00 97.38 221 LYS A CA 1
ATOM 1753 C C . LYS A 1 221 ? -36.315 -2.730 44.617 1.00 97.38 221 LYS A C 1
ATOM 1755 O O . LYS A 1 221 ? -35.432 -2.770 43.773 1.00 97.38 221 LYS A O 1
ATOM 1760 N N . GLN A 1 222 ? -36.065 -3.047 45.887 1.00 97.69 222 GLN A N 1
ATOM 1761 C CA . GLN A 1 222 ? -34.730 -3.458 46.346 1.00 97.69 222 GLN A CA 1
ATOM 1762 C C . GLN A 1 222 ? -34.231 -4.727 45.634 1.00 97.69 222 GLN A C 1
ATOM 1764 O O . GLN A 1 222 ? -33.058 -4.816 45.273 1.00 97.69 222 GLN A O 1
ATOM 1769 N N . ALA A 1 223 ? -35.115 -5.697 45.380 1.00 97.56 223 ALA A N 1
ATOM 1770 C CA . ALA A 1 223 ? -34.764 -6.900 44.630 1.00 97.56 223 ALA A CA 1
ATOM 1771 C C . ALA A 1 223 ? -34.462 -6.609 43.149 1.00 97.56 223 ALA A C 1
ATOM 1773 O O . ALA A 1 223 ? -33.580 -7.243 42.568 1.00 97.56 223 ALA A O 1
ATOM 1774 N N . GLU A 1 224 ? -35.180 -5.673 42.525 1.00 97.38 224 GLU A N 1
ATOM 1775 C CA . GLU A 1 224 ? -34.891 -5.219 41.162 1.00 97.38 224 GLU A CA 1
ATOM 1776 C C . GLU A 1 224 ? -33.555 -4.466 41.083 1.00 97.38 224 GLU A C 1
ATOM 1778 O O . GLU A 1 224 ? -32.750 -4.752 40.194 1.00 97.38 224 GLU A O 1
ATOM 1783 N N . LEU A 1 225 ? -33.272 -3.598 42.061 1.00 97.69 225 LEU A N 1
ATOM 1784 C CA . LEU A 1 225 ? -31.998 -2.887 42.183 1.00 97.69 225 LEU A CA 1
ATOM 1785 C C . LEU A 1 225 ? -30.819 -3.854 42.230 1.00 97.69 225 LEU A C 1
ATOM 1787 O O . LEU A 1 225 ? -29.886 -3.734 41.438 1.00 97.69 225 LEU A O 1
ATOM 1791 N N . ALA A 1 226 ? -30.895 -4.854 43.111 1.00 96.94 226 ALA A N 1
ATOM 1792 C CA . ALA A 1 226 ? -29.841 -5.849 43.277 1.00 96.94 226 ALA A CA 1
ATOM 1793 C C . ALA A 1 226 ? -29.581 -6.639 41.981 1.00 96.94 226 ALA A C 1
ATOM 1795 O O . ALA A 1 226 ? -28.431 -6.931 41.645 1.00 96.94 226 ALA A O 1
ATOM 1796 N N . LYS A 1 227 ? -30.637 -6.956 41.215 1.00 97.62 227 LYS A N 1
ATOM 1797 C CA . LYS A 1 227 ? -30.500 -7.626 39.911 1.00 97.62 227 LYS A CA 1
ATOM 1798 C C . LYS A 1 227 ? -29.763 -6.749 38.902 1.00 97.62 227 LYS A C 1
ATOM 1800 O O . LYS A 1 227 ? -28.827 -7.240 38.276 1.00 97.62 227 LYS A O 1
ATOM 1805 N N . LYS A 1 228 ? -30.145 -5.473 38.778 1.00 96.94 228 LYS A N 1
ATOM 1806 C CA . LYS A 1 228 ? -29.500 -4.533 37.847 1.00 96.94 228 LYS A CA 1
ATOM 1807 C C . LYS A 1 228 ? -28.052 -4.236 38.236 1.00 96.94 228 LYS A C 1
ATOM 1809 O O . LYS A 1 228 ? -27.189 -4.215 37.368 1.00 96.94 228 LYS A O 1
ATOM 1814 N N . GLN A 1 229 ? -27.754 -4.093 39.528 1.00 95.00 229 GLN A N 1
ATOM 1815 C CA . GLN A 1 229 ? -26.377 -3.942 40.018 1.00 95.00 229 GLN A CA 1
ATOM 1816 C C . GLN A 1 229 ? -25.510 -5.165 39.673 1.00 95.00 229 GLN A C 1
ATOM 1818 O O . GLN A 1 229 ? -24.391 -5.008 39.194 1.00 95.00 229 GLN A O 1
ATOM 1823 N N . THR A 1 230 ? -26.053 -6.379 39.819 1.00 95.50 230 THR A N 1
ATOM 1824 C CA . THR A 1 230 ? -25.358 -7.619 39.418 1.00 95.50 230 THR A CA 1
ATOM 1825 C C . THR A 1 230 ? -25.136 -7.698 37.901 1.00 95.50 230 THR A C 1
ATOM 1827 O O . THR A 1 230 ? -24.136 -8.236 37.432 1.00 95.50 230 THR A O 1
ATOM 1830 N N . GLU A 1 231 ? -26.088 -7.213 37.104 1.00 94.69 231 GLU A N 1
ATOM 1831 C CA . GLU A 1 231 ? -25.963 -7.143 35.644 1.00 94.69 231 GLU A CA 1
ATOM 1832 C C . GLU A 1 231 ? -24.888 -6.135 35.214 1.00 94.69 231 GLU A C 1
ATOM 1834 O O . GLU A 1 231 ? -24.074 -6.448 34.346 1.00 94.69 231 GLU A O 1
ATOM 1839 N N . LEU A 1 232 ? -24.822 -4.979 35.881 1.00 94.06 232 LEU A N 1
ATOM 1840 C CA . LEU A 1 232 ? -23.794 -3.965 35.656 1.00 94.06 232 LEU A CA 1
ATOM 1841 C C . LEU A 1 232 ? -22.392 -4.506 35.952 1.00 94.06 232 LEU A C 1
ATOM 1843 O O . LEU A 1 232 ? -21.487 -4.309 35.145 1.00 94.06 232 LEU A O 1
ATOM 1847 N N . GLU A 1 233 ? -22.220 -5.224 37.063 1.00 91.19 233 GLU A N 1
ATOM 1848 C CA . GLU A 1 233 ? -20.943 -5.852 37.429 1.00 91.19 233 GLU A CA 1
ATOM 1849 C C . GLU A 1 233 ? -20.469 -6.829 36.340 1.00 91.19 233 GLU A C 1
ATOM 1851 O O . GLU A 1 233 ? -19.344 -6.729 35.858 1.00 91.19 233 GLU A O 1
ATOM 1856 N N . LYS A 1 234 ? -21.368 -7.678 35.824 1.00 90.00 234 LYS A N 1
ATOM 1857 C CA . LYS A 1 234 ? -21.054 -8.596 34.713 1.00 90.00 234 LYS A CA 1
ATOM 1858 C C . LYS A 1 234 ? -20.667 -7.881 33.417 1.00 90.00 234 LYS A C 1
ATOM 1860 O O . LYS A 1 234 ? -19.851 -8.399 32.653 1.00 90.00 234 LYS A O 1
ATOM 1865 N N . LEU A 1 235 ? -21.284 -6.735 33.119 1.00 89.38 235 LEU A N 1
ATOM 1866 C CA . LEU A 1 235 ? -20.937 -5.944 31.937 1.00 89.38 235 LEU A CA 1
ATOM 1867 C C . LEU A 1 235 ? -19.560 -5.292 32.089 1.00 89.38 235 LEU A C 1
ATOM 1869 O O . LEU A 1 235 ? -18.768 -5.342 31.145 1.00 89.38 235 LEU A O 1
ATOM 1873 N N . LEU A 1 236 ? -19.246 -4.758 33.270 1.00 87.19 236 LEU A N 1
ATOM 1874 C CA . LEU A 1 236 ? -17.929 -4.200 33.583 1.00 87.19 236 LEU A CA 1
ATOM 1875 C C . LEU A 1 236 ? -16.831 -5.272 33.500 1.00 87.19 236 LEU A C 1
ATOM 1877 O O . LEU A 1 236 ? -15.820 -5.055 32.831 1.00 87.19 236 LEU A O 1
ATOM 1881 N N . ASP A 1 237 ? -17.084 -6.470 34.032 1.00 84.50 237 ASP A N 1
ATOM 1882 C CA . ASP A 1 237 ? -16.179 -7.623 33.917 1.00 84.50 237 ASP A CA 1
ATOM 1883 C C . ASP A 1 237 ? -15.924 -8.042 32.460 1.00 84.50 237 ASP A C 1
ATOM 1885 O O . ASP A 1 237 ? -14.900 -8.644 32.147 1.00 84.50 237 ASP A O 1
ATOM 1889 N N . SER A 1 238 ? -16.846 -7.751 31.534 1.00 77.06 238 SER A N 1
ATOM 1890 C CA . SER A 1 238 ? -16.667 -8.056 30.107 1.00 77.06 238 SER A CA 1
ATOM 1891 C C . SER A 1 238 ? -15.773 -7.041 29.383 1.00 77.06 238 SER A C 1
ATOM 1893 O O . SER A 1 238 ? -15.065 -7.403 28.430 1.00 77.06 238 SER A O 1
ATOM 1895 N N . LEU A 1 239 ? -15.752 -5.791 29.862 1.00 76.06 239 LEU A N 1
ATOM 1896 C CA . LEU A 1 239 ? -14.825 -4.763 29.399 1.00 76.06 239 LEU A CA 1
ATOM 1897 C C . LEU A 1 239 ? -13.416 -5.015 29.932 1.00 76.06 239 LEU A C 1
ATOM 1899 O O . LEU A 1 239 ? -12.479 -4.891 29.146 1.00 76.06 239 LEU A O 1
ATOM 1903 N N . ASP A 1 240 ? -13.259 -5.483 31.174 1.00 67.19 240 ASP A N 1
ATOM 1904 C CA . ASP A 1 240 ? -11.949 -5.754 31.789 1.00 67.19 240 ASP A CA 1
ATOM 1905 C C . ASP A 1 240 ? -11.819 -7.128 32.491 1.00 67.19 240 ASP A C 1
ATOM 1907 O O . ASP A 1 240 ? -11.555 -7.207 33.688 1.00 67.19 240 ASP A O 1
ATOM 1911 N N . PRO A 1 241 ? -11.964 -8.262 31.777 1.00 57.72 241 PRO A N 1
ATOM 1912 C CA . PRO A 1 241 ? -11.700 -9.561 32.366 1.00 57.72 241 PRO A CA 1
ATOM 1913 C C . PRO A 1 241 ? -10.190 -9.738 32.534 1.00 57.72 241 PRO A C 1
ATOM 1915 O O . PRO A 1 241 ? -9.446 -9.722 31.536 1.00 57.72 241 PRO A O 1
ATOM 1918 N N . GLU A 1 242 ? -9.759 -9.977 33.778 1.00 48.22 242 GLU A N 1
ATOM 1919 C CA . GLU A 1 242 ? -8.428 -10.490 34.104 1.00 48.22 242 GLU A CA 1
ATOM 1920 C C . GLU A 1 242 ? -8.096 -11.647 33.149 1.00 48.22 242 GLU A C 1
ATOM 1922 O O . GLU A 1 242 ? -8.834 -12.623 33.001 1.00 48.22 242 GLU A O 1
ATOM 1927 N N . GLY A 1 243 ? -7.027 -11.451 32.380 1.00 50.62 243 GLY A N 1
ATOM 1928 C CA . GLY A 1 243 ? -6.913 -11.984 31.030 1.00 50.62 243 GLY A CA 1
ATOM 1929 C C . GLY A 1 243 ? -7.175 -13.482 30.853 1.00 50.62 243 GLY A C 1
ATOM 1930 O O . GLY A 1 243 ? -6.508 -14.312 31.461 1.00 50.62 243 GLY A O 1
ATOM 1931 N N . LYS A 1 244 ? -8.054 -13.806 29.894 1.00 47.22 244 LYS A N 1
ATOM 1932 C CA . LYS A 1 244 ? -7.907 -14.878 28.886 1.00 47.22 244 LYS A CA 1
ATOM 1933 C C . LYS A 1 244 ? -9.174 -14.971 28.034 1.00 47.22 244 LYS A C 1
ATOM 1935 O O . LYS A 1 244 ? -10.109 -15.684 28.375 1.00 47.22 244 LYS A O 1
ATOM 1940 N N . THR A 1 245 ? -9.173 -14.326 26.873 1.00 44.69 245 THR A N 1
ATOM 1941 C CA . THR A 1 245 ? -10.012 -14.762 25.750 1.00 44.69 245 THR A CA 1
ATOM 1942 C C . THR A 1 245 ? -9.169 -14.715 24.487 1.00 44.69 245 THR A C 1
ATOM 1944 O O . THR A 1 245 ? -8.715 -13.660 24.057 1.00 44.69 245 THR A O 1
ATOM 1947 N N . GLN A 1 246 ? -8.882 -15.897 23.947 1.00 41.12 246 GLN A N 1
ATOM 1948 C CA . GLN A 1 246 ? -8.223 -16.059 22.660 1.00 41.12 246 GLN A CA 1
ATOM 1949 C C . GLN A 1 246 ? -9.306 -15.859 21.600 1.00 41.12 246 GLN A C 1
ATOM 1951 O O . GLN A 1 246 ? -10.287 -16.605 21.573 1.00 41.12 246 GLN A O 1
ATOM 1956 N N . ASP A 1 247 ? -9.188 -14.793 20.811 1.00 50.84 247 ASP A N 1
ATOM 1957 C CA . ASP A 1 247 ? -10.195 -14.436 19.821 1.00 50.84 247 ASP A CA 1
ATOM 1958 C C . ASP A 1 247 ? -10.162 -15.447 18.659 1.00 50.84 247 ASP A C 1
ATOM 1960 O O . ASP A 1 247 ? -9.119 -15.595 18.014 1.00 50.84 247 ASP A O 1
ATOM 1964 N N . PRO A 1 248 ? -11.263 -16.159 18.351 1.00 43.62 248 PRO A N 1
ATOM 1965 C CA . PRO A 1 248 ? -11.320 -17.030 17.178 1.00 43.62 248 PRO A CA 1
ATOM 1966 C C . PRO A 1 248 ? -11.099 -16.275 15.850 1.00 43.62 248 PRO A C 1
ATOM 1968 O O . PRO A 1 248 ? -10.826 -16.919 14.835 1.00 43.62 248 PRO A O 1
ATOM 1971 N N . LEU A 1 249 ? -11.177 -14.935 15.852 1.00 48.34 249 LEU A N 1
ATOM 1972 C CA . LEU A 1 249 ? -10.926 -14.053 14.704 1.00 48.34 249 LEU A CA 1
ATOM 1973 C C . LEU A 1 249 ? -9.447 -13.681 14.508 1.00 48.34 249 LEU A C 1
ATOM 1975 O O . LEU A 1 249 ? -9.118 -12.956 13.564 1.00 48.34 249 LEU A O 1
ATOM 1979 N N . ASP A 1 250 ? -8.549 -14.159 15.372 1.00 53.62 250 ASP A N 1
ATOM 1980 C CA . ASP A 1 250 ? -7.122 -13.827 15.315 1.00 53.62 250 ASP A CA 1
ATOM 1981 C C . ASP A 1 250 ? -6.276 -14.777 14.463 1.00 53.62 250 ASP A C 1
ATOM 1983 O O . ASP A 1 250 ? -5.048 -14.732 14.494 1.00 53.62 250 ASP A O 1
ATOM 1987 N N . LYS A 1 251 ? -6.925 -15.608 13.642 1.00 56.56 251 LYS A N 1
ATOM 1988 C CA . LYS A 1 251 ? -6.232 -16.297 12.553 1.00 56.56 251 LYS A CA 1
ATOM 1989 C C . LYS A 1 251 ? -5.708 -15.241 11.578 1.00 56.56 251 LYS A C 1
ATOM 1991 O O . LYS A 1 251 ? -6.483 -14.430 11.069 1.00 56.56 251 LYS A O 1
ATOM 1996 N N . GLU A 1 252 ? -4.397 -15.231 11.344 1.00 58.25 252 GLU A N 1
ATOM 1997 C CA . GLU A 1 252 ? -3.815 -14.532 10.200 1.00 58.25 252 GLU A CA 1
ATOM 1998 C C . GLU A 1 252 ? -4.539 -15.020 8.947 1.00 58.25 252 GLU A C 1
ATOM 2000 O O . GLU A 1 252 ? -4.504 -16.204 8.616 1.00 58.25 252 GLU A O 1
ATOM 2005 N N . ALA A 1 253 ? -5.270 -14.117 8.300 1.00 63.72 253 ALA A N 1
ATOM 2006 C CA . ALA A 1 253 ? -5.963 -14.430 7.068 1.00 63.72 253 ALA A CA 1
ATOM 2007 C C . ALA A 1 253 ? -4.921 -14.741 5.990 1.00 63.72 253 ALA A C 1
ATOM 2009 O O . ALA A 1 253 ? -4.061 -13.905 5.690 1.00 63.72 253 ALA A O 1
ATOM 2010 N N . GLU A 1 254 ? -5.006 -15.932 5.398 1.00 66.25 254 GLU A N 1
ATOM 2011 C CA . GLU A 1 254 ? -4.253 -16.230 4.186 1.00 66.25 254 GLU A CA 1
ATOM 2012 C C . GLU A 1 254 ? -4.634 -15.220 3.098 1.00 66.25 254 GLU A C 1
ATOM 2014 O O . GLU A 1 254 ? -5.780 -14.776 2.999 1.00 66.25 254 GLU A O 1
ATOM 2019 N N . GLU A 1 255 ? -3.670 -14.845 2.258 1.00 73.00 255 GLU A N 1
ATOM 2020 C CA . GLU A 1 255 ? -3.831 -13.748 1.293 1.00 73.00 255 GLU A CA 1
ATOM 2021 C C . GLU A 1 255 ? -5.011 -13.948 0.328 1.00 73.00 255 GLU A C 1
ATOM 2023 O O . GLU A 1 255 ? -5.581 -12.973 -0.162 1.00 73.00 255 GLU A O 1
ATOM 2028 N N . ALA A 1 256 ? -5.398 -15.203 0.085 1.00 75.25 256 ALA A N 1
ATOM 2029 C CA . ALA A 1 256 ? -6.532 -15.581 -0.753 1.00 75.25 256 ALA A CA 1
ATOM 2030 C C . ALA A 1 256 ? -7.905 -15.390 -0.079 1.00 75.25 256 ALA A C 1
ATOM 2032 O O . ALA A 1 256 ? -8.920 -15.324 -0.773 1.00 75.25 256 ALA A O 1
ATOM 2033 N N . GLU A 1 257 ? -7.955 -15.302 1.251 1.00 81.19 257 GLU A N 1
ATOM 2034 C CA . GLU A 1 257 ? -9.198 -15.192 2.023 1.00 81.19 257 GLU A CA 1
ATOM 2035 C C . GLU A 1 257 ? -9.431 -13.793 2.603 1.00 81.19 257 GLU A C 1
ATOM 2037 O O . GLU A 1 257 ? -10.535 -13.507 3.065 1.00 81.19 257 GLU A O 1
ATOM 2042 N N . LEU A 1 258 ? -8.439 -12.897 2.521 1.00 81.56 258 LEU A N 1
ATOM 2043 C CA . LEU A 1 258 ? -8.539 -11.514 3.007 1.00 81.56 258 LEU A CA 1
ATOM 2044 C C . LEU A 1 258 ? -9.780 -10.784 2.482 1.00 81.56 258 LEU A C 1
ATOM 2046 O O . LEU A 1 258 ? -10.459 -10.123 3.261 1.00 81.56 258 LEU A O 1
ATOM 2050 N N . ASP A 1 259 ? -10.098 -10.937 1.192 1.00 80.25 259 ASP A N 1
ATOM 2051 C CA . ASP A 1 259 ? -11.252 -10.266 0.581 1.00 80.25 259 ASP A CA 1
ATOM 2052 C C . ASP A 1 259 ? -12.578 -10.775 1.200 1.00 80.25 259 ASP A C 1
ATOM 2054 O O . ASP A 1 259 ? -13.444 -9.976 1.544 1.00 80.25 259 ASP A O 1
ATOM 2058 N N . LYS A 1 260 ? -12.707 -12.087 1.463 1.00 83.00 260 LYS A N 1
ATOM 2059 C CA . LYS A 1 260 ? -13.898 -12.656 2.129 1.00 83.00 260 LYS A CA 1
ATOM 2060 C C . LYS A 1 260 ? -14.024 -12.177 3.572 1.00 83.00 260 LYS A C 1
ATOM 2062 O O . LYS A 1 260 ? -15.109 -11.801 4.009 1.00 83.00 260 LYS A O 1
ATOM 2067 N N . PHE A 1 261 ? -12.918 -12.178 4.316 1.00 82.56 261 PHE A N 1
ATOM 2068 C CA . PHE A 1 261 ? -12.938 -11.725 5.704 1.00 82.56 261 PHE A CA 1
ATOM 2069 C C . PHE A 1 261 ? -13.205 -10.220 5.816 1.00 82.56 261 PHE A C 1
ATOM 2071 O O . PHE A 1 261 ? -13.827 -9.789 6.786 1.00 82.56 261 PHE A O 1
ATOM 2078 N N . ALA A 1 262 ? -12.764 -9.415 4.846 1.00 82.75 262 ALA A N 1
ATOM 2079 C CA . ALA A 1 262 ? -13.084 -7.993 4.794 1.00 82.75 262 ALA A CA 1
ATOM 2080 C C . ALA A 1 262 ? -14.597 -7.764 4.635 1.00 82.75 262 ALA A C 1
ATOM 2082 O O . ALA A 1 262 ? -15.173 -7.006 5.417 1.00 82.75 262 ALA A O 1
ATOM 2083 N N . ASP A 1 263 ? -15.250 -8.476 3.712 1.00 84.50 263 ASP A N 1
ATOM 2084 C CA . ASP A 1 263 ? -16.705 -8.394 3.515 1.00 84.50 263 ASP A CA 1
ATOM 2085 C C . ASP A 1 263 ? -17.479 -8.796 4.786 1.00 84.50 263 ASP A C 1
ATOM 2087 O O . ASP A 1 263 ? -18.425 -8.118 5.201 1.00 84.50 263 ASP A O 1
ATOM 2091 N N . GLU A 1 264 ? -17.058 -9.873 5.457 1.00 83.75 264 GLU A N 1
ATOM 2092 C CA . GLU A 1 264 ? -17.653 -10.308 6.727 1.00 83.75 264 GLU A CA 1
ATOM 2093 C C . GLU A 1 264 ? -17.518 -9.253 7.833 1.00 83.75 264 GLU A C 1
ATOM 2095 O O . GLU A 1 264 ? -18.482 -8.986 8.558 1.00 83.75 264 GLU A O 1
ATOM 2100 N N . LEU A 1 265 ? -16.339 -8.637 7.968 1.00 85.19 265 LEU A N 1
ATOM 2101 C CA . LEU A 1 265 ? -16.117 -7.572 8.948 1.00 85.19 265 LEU A CA 1
ATOM 2102 C C . LEU A 1 265 ? -16.965 -6.342 8.637 1.00 85.19 265 LEU A C 1
ATOM 2104 O O . LEU A 1 265 ? -17.539 -5.754 9.550 1.00 85.19 265 LEU A O 1
ATOM 2108 N N . GLN A 1 266 ? -17.079 -5.970 7.366 1.00 83.62 266 GLN A N 1
ATOM 2109 C CA . GLN A 1 266 ? -17.860 -4.811 6.954 1.00 83.62 266 GLN A CA 1
ATOM 2110 C C . GLN A 1 266 ? -19.348 -4.981 7.294 1.00 83.62 266 GLN A C 1
ATOM 2112 O O . GLN A 1 266 ? -19.971 -4.040 7.789 1.00 83.62 266 GLN A O 1
ATOM 2117 N N . ASN A 1 267 ? -19.893 -6.191 7.128 1.00 85.81 267 ASN A N 1
ATOM 2118 C CA . ASN A 1 267 ? -21.256 -6.514 7.555 1.00 85.81 267 ASN A CA 1
ATOM 2119 C C . ASN A 1 267 ? -21.425 -6.411 9.080 1.00 85.81 267 ASN A C 1
ATOM 2121 O O . ASN A 1 267 ? -22.365 -5.771 9.546 1.00 85.81 267 ASN A O 1
ATOM 2125 N N . LYS A 1 268 ? -20.484 -6.956 9.867 1.00 83.44 268 LYS A N 1
ATOM 2126 C CA . LYS A 1 268 ? -20.524 -6.857 11.340 1.00 83.44 268 LYS A CA 1
ATOM 2127 C C . LYS A 1 268 ? -20.460 -5.413 11.834 1.00 83.44 268 LYS A C 1
ATOM 2129 O O . LYS A 1 268 ? -21.219 -5.033 12.720 1.00 83.44 268 LYS A O 1
ATOM 2134 N N . VAL A 1 269 ? -19.578 -4.600 11.249 1.00 80.56 269 VAL A N 1
ATOM 2135 C CA . VAL A 1 269 ? -19.480 -3.170 11.573 1.00 80.56 269 VAL A CA 1
ATOM 2136 C C . VAL A 1 269 ? -20.796 -2.458 11.257 1.00 80.56 269 VAL A C 1
ATOM 2138 O O . VAL A 1 269 ? -21.242 -1.637 12.052 1.00 80.56 269 VAL A O 1
ATOM 2141 N N . ALA A 1 270 ? -21.434 -2.776 10.127 1.00 81.31 270 ALA A N 1
ATOM 2142 C CA . ALA A 1 270 ? -22.704 -2.166 9.740 1.00 81.31 270 ALA A CA 1
ATOM 2143 C C . ALA A 1 270 ? -23.862 -2.530 10.684 1.00 81.31 270 ALA A C 1
ATOM 2145 O O . ALA A 1 270 ? -24.725 -1.688 10.931 1.00 81.31 270 ALA A O 1
ATOM 2146 N N . ASP A 1 271 ? -23.887 -3.747 11.227 1.00 82.62 271 ASP A N 1
ATOM 2147 C CA . ASP A 1 271 ? -24.932 -4.167 12.165 1.00 82.62 271 ASP A CA 1
ATOM 2148 C C . ASP A 1 271 ? -24.795 -3.517 13.547 1.00 82.62 271 ASP A C 1
ATOM 2150 O O . ASP A 1 271 ? -25.810 -3.234 14.173 1.00 82.62 271 ASP A O 1
ATOM 2154 N N . LEU A 1 272 ? -23.577 -3.180 13.986 1.00 78.81 272 LEU A N 1
ATOM 2155 C CA . LEU A 1 272 ? -23.347 -2.428 15.230 1.00 78.81 272 LEU A CA 1
ATOM 2156 C C . LEU A 1 272 ? -23.691 -0.927 15.131 1.00 78.81 272 LEU A C 1
ATOM 2158 O O . LEU A 1 272 ? -23.616 -0.214 16.129 1.00 78.81 272 LEU A O 1
ATOM 2162 N N . VAL A 1 273 ? -24.017 -0.421 13.937 1.00 68.25 273 VAL A N 1
ATOM 2163 C CA . VAL A 1 273 ? -24.368 0.994 13.694 1.00 68.25 273 VAL A CA 1
ATOM 2164 C C . VAL A 1 273 ? -25.889 1.224 13.649 1.00 68.25 273 VAL A C 1
ATOM 2166 O O . VAL A 1 273 ? -26.319 2.377 13.698 1.00 68.25 273 VAL A O 1
ATOM 2169 N N . LYS A 1 274 ? -26.699 0.162 13.552 1.00 57.59 274 LYS A N 1
ATOM 2170 C CA . LYS A 1 274 ? -28.172 0.232 13.516 1.00 57.59 274 LYS A CA 1
ATOM 2171 C C . LYS A 1 274 ? -28.776 0.257 14.915 1.00 57.59 274 LYS A C 1
ATOM 2173 O O . LYS A 1 274 ? -29.809 0.946 15.059 1.00 57.59 274 LYS A O 1
#

Foldseek 3Di:
DLVVLLVVLVVLLVVLVVQLVVLVVQLVVLVVVLVVLVVLVVVLVVQLVVLVVQLVVLVVQLVVLVVQLVVLVVCCVVDPDNVVSVVSNVVSVVSNVVSVVSNVVSVVSSVCSVPVRDHDDPVRSVVSVVSSVVSVVSSVLSVLSNLLSVLSSLLSVLVLVLLVVVLVVLVVVLVVLVVVLVVLVVVLVVLVVVLVPDDPVPCCVVSVVVNVVSVVVSVVSVVVSVVSVVVSVVSVCVVPPPDDDDDPPPPPDDSVCSVVSSVVSVVSSVVSVD

Organism: Streptococcus pneumoniae (NCBI:txid1313)

Secondary structure (DSSP, 8-state):
-HHHHHHHHHHHHHHHHHHHHHHHHHHHHHHHHHHHHHHHHHHHHHHHHHHHHHHHHHHHHHHHHHHHHHHHHHTGGG-SSHHHHHHHHHHHHHHHHHHHHHHHHHHHHHHHHHHHS----HHHHHHHHHHHHHHHHHHHHHHHHHHHHHHHHHHHHHHHHHHHHHHHHHHHHHHHHHHHHHHHHHHHHHHHHHHHTS-TTS-THHHHHHHHHHHHHHHHHHHHHHHHHHHHHHHHHHHS-SS----TT-S---TTTHHHHHHHHHHHHHHTT-

Sequence (274 aa):
SLEKKYEEAKAKYDAAKKDYDEAKKKAAEAQKKYEEDQKKTEEKAKKEKEAAKEVDDASLAVQKAHVEYRKVLDSRNSYRNPSDHAKKLAEADKKITEETTKLTNAQTKFQSIRTTIVVPEQSELAETKKKAEEAKAEEKVAKRKYDYATLKVALAKKEVEAKELEIEKLQYEISTLEQEVATAQHQVDNLKKLLAGADPDDGTEVIEAKLKKGEAELNAKQAELAKKQTELEKLLDSLDPEGKTQDPLDKEAEEAELDKFADELQNKVADLVK

Radius of gyration: 48.76 Å; chains: 1; bounding box: 101×36×149 Å